Protein 1BG6 (pdb70)

Secondary structure (DSSP, 8-state):
--EEEEE--SHHHHHHHHHHHHTT-EEEEE-S-HHHHHHHHHHTSEEEESSS--EEE--SEEES-HHHHHTT-SEEEE-S-GGGHHHHHHHHGGG--TT-EEEESS--SSHHHHHHHHHHHTTPPP-EEEEESS-SEEEE-SSTTEEEEEEE-S-EEEEEESGGGHHHHHHHHTTT-TTEEE-S-HHHHHH--HHHHHTHHHHHTTHHHHHTT---BHHHHH--HHHHHHHHHHHHHHHHHHHTTT--PPPHHHH---SHHHHHHT-GGGTT-B--SSS--HHHHHHIIIIIHHHHHHHHHTT---HHHHHHHHHHHHHTT--HHHHS--TTTTT-TT--HHHHHHHH-

InterPro domains:
  IPR003421 Opine dehydrogenase [PF02317] (186-329)
  IPR008927 6-phosphogluconate dehydrogenase-like, C-terminal domain superfamily [SSF48179] (188-358)
  IPR013328 6-phosphogluconate dehydrogenase, domain 2 [G3DSA:1.10.1040.10] (196-348)
  IPR013332 Ketopantoate reductase, N-terminal domain [PF02558] (7-164)
  IPR036291 NAD(P)-binding domain superfamily [SSF51735] (5-151)
  IPR051729 Opine/Lysopine Dehydrogenase [PTHR38015] (60-341)

Solvent-accessible surface area: 14358 Å² total; per-residue (Å²): 129,78,29,1,0,0,0,4,0,35,62,14,0,0,0,0,0,0,13,0,18,64,91,54,21,32,1,20,0,22,15,138,59,41,128,66,4,118,88,3,114,118,168,41,10,0,72,3,81,31,127,20,20,75,23,79,1,117,24,94,66,23,13,45,73,23,2,84,0,0,110,93,5,68,2,0,0,0,14,20,45,2,74,81,0,34,68,11,0,49,90,0,6,99,91,12,51,146,56,8,2,0,0,0,2,34,0,17,0,1,0,0,4,11,0,41,51,31,4,122,115,80,67,14,51,100,18,9,2,0,1,1,27,7,63,1,11,84,24,140,11,128,135,30,1,20,0,53,0,74,47,51,81,70,63,2,44,0,0,0,3,55,20,98,81,13,51,69,0,32,138,38,0,26,107,9,1,90,24,10,76,48,24,109,8,0,2,18,1,2,0,3,14,7,66,1,0,2,19,0,4,0,0,28,80,12,21,80,86,0,118,79,29,70,115,10,57,0,16,39,80,2,1,64,83,90,22,0,46,51,1,53,119,3,6,55,16,0,47,22,0,0,135,45,6,138,22,129,4,37,25,0,23,127,99,76,77,89,51,1,74,96,9,0,72,56,48,93,73,26,194,57,56,63,8,19,122,60,18,123,16,156,43,0,69,26,12,0,13,5,0,2,1,0,1,2,36,4,0,161,39,19,130,24,107,9,84,59,0,31,46,12,0,69,108,0,19,83,70,29,134,24,64,2,69,153,111,2,6,23,21,115,67,4,38,2,76,87,66,97,37,65,18,0,106,69,26,0,99

CATH classification: 3.40.50.720 (+1 more: 1.10.1040.10)

Sequence (349 aa):
SKTYAVLGLGNGGHAFAAYLALKGQSVLAWDIDAQRIKEIQDRGAIIAEGPGLAGTAHPDLLTSDIGLAVKDADVILIVVPAIHHASIAANIASYISEGQLIILNPGATGGALEFRKILRENGAPEVTIGETSSMLFTCRSERPGQVTVNAIKGAMDFACLPAAKAGWALEQIGSVLPQYVAVENVLHTSLTNVNAVMHPLPTLLNAARCESGTPFQYYLEGITPSVGSLAEKVDAERIAIAKAFDLNVPSVCEWYPATIYEAVQGNPAYRGIAGPINLNTRYFFEDVSTGLVPLSELGRAVNVPTPLIDAVLDLISSLIDTDFRKEGRTLEKLGLSGLTAAGIRSAVE

Radius of gyration: 19.67 Å; Cα contacts (8 Å, |Δi|>4): 727; chains: 1; bounding box: 50×46×46 Å

Structure (mmCIF, N/CA/C/O backbone):
data_1BG6
#
_entry.id   1BG6
#
_cell.length_a   104.900
_cell.length_b   80.000
_cell.length_c   45.500
_cell.angle_alpha   90.00
_cell.angle_beta   90.00
_cell.angle_gamma   90.00
#
_symmetry.space_group_name_H-M   'P 21 21 2'
#
loop_
_entity.id
_entity.type
_entity.pdbx_description
1 polymer 'N-(1-D-CARBOXYLETHYL)-L-NORVALINE DEHYDROGENASE'
2 water water
#
loop_
_atom_site.group_PDB
_atom_site.id
_atom_site.type_symbol
_atom_site.label_atom_id
_atom_site.label_alt_id
_atom_site.label_comp_id
_atom_site.label_asym_id
_atom_site.label_entity_id
_atom_site.label_seq_id
_atom_site.pdbx_PDB_ins_code
_atom_site.Cartn_x
_atom_site.Cartn_y
_atom_site.Cartn_z
_atom_site.occupancy
_atom_site.B_iso_or_equiv
_atom_site.auth_seq_id
_atom_site.auth_comp_id
_atom_site.auth_asym_id
_atom_site.auth_atom_id
_atom_site.pdbx_PDB_model_num
ATOM 1 N N . SER A 1 4 ? 31.140 -1.426 40.348 1.00 45.80 4 SER A N 1
ATOM 2 C CA . SER A 1 4 ? 31.490 -0.113 41.004 1.00 39.92 4 SER A CA 1
ATOM 3 C C . SER A 1 4 ? 32.191 0.978 40.061 1.00 45.43 4 SER A C 1
ATOM 4 O O . SER A 1 4 ? 33.254 0.649 39.530 1.00 35.61 4 SER A O 1
ATOM 7 N N . LYS A 1 5 ? 31.697 2.144 39.891 1.00 29.91 5 LYS A N 1
ATOM 8 C CA . LYS A 1 5 ? 32.333 3.191 38.975 1.00 28.20 5 LYS A CA 1
ATOM 9 C C . LYS A 1 5 ? 32.692 4.503 39.554 1.00 23.95 5 LYS A C 1
ATOM 10 O O . LYS A 1 5 ? 32.516 4.782 40.741 1.00 31.07 5 LYS A O 1
ATOM 16 N N . THR A 1 6 ? 33.206 5.390 38.688 1.00 16.58 6 THR A N 1
ATOM 17 C CA . THR A 1 6 ? 33.576 6.718 39.058 1.00 16.76 6 THR A CA 1
ATOM 18 C C . THR A 1 6 ? 32.547 7.749 38.653 1.00 21.91 6 THR A C 1
ATOM 19 O O . THR A 1 6 ? 32.189 7.833 37.513 1.00 22.53 6 THR A O 1
ATOM 23 N N . TYR A 1 7 ? 32.063 8.501 39.639 1.00 25.32 7 TYR A N 1
ATOM 24 C CA . TYR A 1 7 ? 31.045 9.503 39.439 1.00 29.43 7 TYR A CA 1
ATOM 25 C C . TYR A 1 7 ? 31.592 10.836 39.789 1.00 28.68 7 TYR A C 1
ATOM 26 O O . TYR A 1 7 ? 32.225 11.012 40.818 1.00 20.72 7 TYR A O 1
ATOM 35 N N . ALA A 1 8 ? 31.334 11.811 38.941 1.00 17.64 8 ALA A N 1
ATOM 36 C CA . ALA A 1 8 ? 31.698 13.166 39.215 1.00 14.94 8 ALA A CA 1
ATOM 37 C C . ALA A 1 8 ? 30.366 13.851 39.604 1.00 24.95 8 ALA A C 1
ATOM 38 O O . ALA A 1 8 ? 29.365 13.767 38.872 1.00 22.54 8 ALA A O 1
ATOM 40 N N . VAL A 1 9 ? 30.363 14.488 40.753 1.00 22.51 9 VAL A N 1
ATOM 41 C CA . VAL A 1 9 ? 29.200 15.210 41.221 1.00 16.84 9 VAL A CA 1
ATOM 42 C C . VAL A 1 9 ? 29.512 16.665 41.159 1.00 13.76 9 VAL A C 1
ATOM 43 O O . VAL A 1 9 ? 30.403 17.169 41.910 1.00 18.64 9 VAL A O 1
ATOM 47 N N . LEU A 1 10 ? 28.835 17.389 40.207 1.00 14.86 10 LEU A N 1
ATOM 48 C CA . LEU A 1 10 ? 29.084 18.800 40.038 1.00 15.24 10 LEU A CA 1
ATOM 49 C C . LEU A 1 10 ? 28.039 19.682 40.705 1.00 17.83 10 LEU A C 1
ATOM 50 O O . LEU A 1 10 ? 26.897 19.683 40.309 1.00 18.07 10 LEU A O 1
ATOM 55 N N . GLY A 1 11 ? 28.463 20.421 41.707 1.00 14.78 11 GLY A N 1
ATOM 56 C CA . GLY A 1 11 ? 27.575 21.296 42.458 1.00 13.57 11 GLY A CA 1
ATOM 57 C C . GLY A 1 11 ? 27.420 20.644 43.823 1.00 20.64 11 GLY A C 1
ATOM 58 O O . GLY A 1 11 ? 26.975 19.501 43.947 1.00 23.72 11 GLY A O 1
ATOM 59 N N . LEU A 1 12 ? 27.803 21.377 44.870 1.00 19.78 12 LEU A N 1
ATOM 60 C CA . LEU A 1 12 ? 27.714 20.813 46.202 1.00 22.85 12 LEU A CA 1
ATOM 61 C C . LEU A 1 12 ? 26.758 21.619 47.072 1.00 25.01 12 LEU A C 1
ATOM 62 O O . LEU A 1 12 ? 27.091 22.068 48.200 1.00 24.16 12 LEU A O 1
ATOM 67 N N . GLY A 1 13 ? 25.583 21.862 46.509 1.00 19.64 13 GLY A N 1
ATOM 68 C CA . GLY A 1 13 ? 24.523 22.559 47.195 1.00 20.72 13 GLY A CA 1
ATOM 69 C C . GLY A 1 13 ? 23.750 21.467 48.017 1.00 30.52 13 GLY A C 1
ATOM 70 O O . GLY A 1 13 ? 24.319 20.446 48.399 1.00 24.46 13 GLY A O 1
ATOM 71 N N . ASN A 1 14 ? 22.448 21.682 48.256 1.00 26.14 14 ASN A N 1
ATOM 72 C CA . ASN A 1 14 ? 21.695 20.695 48.988 1.00 16.76 14 ASN A CA 1
ATOM 73 C C . ASN A 1 14 ? 21.746 19.356 48.276 1.00 18.72 14 ASN A C 1
ATOM 74 O O . ASN A 1 14 ? 22.177 18.319 48.872 1.00 24.09 14 ASN A O 1
ATOM 79 N N . GLY A 1 15 ? 21.277 19.360 46.983 1.00 20.63 15 GLY A N 1
ATOM 80 C CA . GLY A 1 15 ? 21.195 18.121 46.142 1.00 13.67 15 GLY A CA 1
ATOM 81 C C . GLY A 1 15 ? 22.557 17.432 45.930 1.00 8.90 15 GLY A C 1
ATOM 82 O O . GLY A 1 15 ? 22.672 16.183 46.021 1.00 19.18 15 GLY A O 1
ATOM 83 N N . GLY A 1 16 ? 23.548 18.264 45.700 1.00 13.97 16 GLY A N 1
ATOM 84 C CA . GLY A 1 16 ? 24.909 17.844 45.467 1.00 20.52 16 GLY A CA 1
ATOM 85 C C . GLY A 1 16 ? 25.393 17.084 46.640 1.00 21.46 16 GLY A C 1
ATOM 86 O O . GLY A 1 16 ? 26.018 16.065 46.497 1.00 18.92 16 GLY A O 1
ATOM 87 N N . HIS A 1 17 ? 25.057 17.564 47.816 1.00 19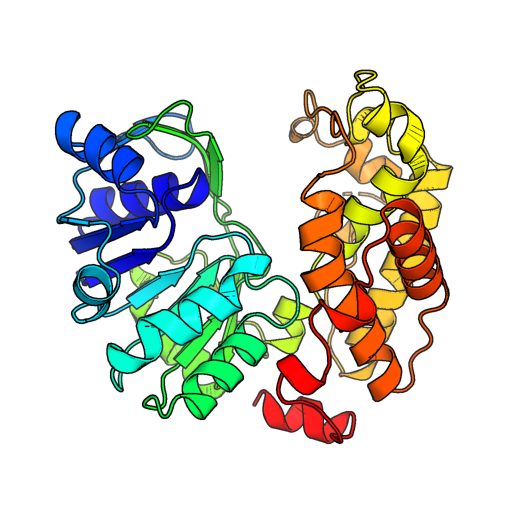.94 17 HIS A N 1
ATOM 88 C CA . HIS A 1 17 ? 25.444 16.910 49.057 1.00 13.22 17 HIS A CA 1
ATOM 89 C C . HIS A 1 17 ? 24.811 15.575 49.164 1.00 12.31 17 HIS A C 1
ATOM 90 O O . HIS A 1 17 ? 25.468 14.545 49.532 1.00 15.35 17 HIS A O 1
ATOM 97 N N . ALA A 1 18 ? 23.522 15.516 48.866 1.00 15.60 18 ALA A N 1
ATOM 98 C CA . ALA A 1 18 ? 22.845 14.281 48.932 1.00 17.20 18 ALA A CA 1
ATOM 99 C C . ALA A 1 18 ? 23.379 13.231 47.914 1.00 17.72 18 ALA A C 1
ATOM 100 O O . ALA A 1 18 ? 23.583 12.078 48.228 1.00 17.08 18 ALA A O 1
ATOM 102 N N . PHE A 1 19 ? 23.573 13.627 46.675 1.00 20.80 19 PHE A N 1
ATOM 103 C CA . PHE A 1 19 ? 24.061 12.638 45.688 1.00 18.16 19 PHE A CA 1
ATOM 104 C C . PHE A 1 19 ? 25.459 12.087 46.046 1.00 12.61 19 PHE A C 1
ATOM 105 O O . PHE A 1 19 ? 25.737 10.913 45.906 1.00 17.92 19 PHE A O 1
ATOM 113 N N . ALA A 1 20 ? 26.330 13.001 46.405 1.00 16.24 20 ALA A N 1
ATOM 114 C CA . ALA A 1 20 ? 27.662 12.667 46.796 1.00 16.00 20 ALA A CA 1
ATOM 115 C C . ALA A 1 20 ? 27.608 11.670 48.034 1.00 21.32 20 ALA A C 1
ATOM 116 O O . ALA A 1 20 ? 28.292 10.656 48.042 1.00 23.87 20 ALA A O 1
ATOM 118 N N . ALA A 1 21 ? 26.766 11.931 49.040 1.00 15.72 21 ALA A N 1
ATOM 119 C CA . ALA A 1 21 ? 26.704 10.979 50.124 1.00 17.86 21 ALA A CA 1
ATOM 120 C C . ALA A 1 21 ? 26.137 9.672 49.685 1.00 17.08 21 ALA A C 1
ATOM 121 O O . ALA A 1 21 ? 26.713 8.591 49.933 1.00 20.81 21 ALA A O 1
ATOM 123 N N . TYR A 1 22 ? 25.016 9.752 48.970 1.00 16.08 22 TYR A N 1
ATOM 124 C CA . TYR A 1 22 ? 24.322 8.543 48.499 1.00 13.26 22 TYR A CA 1
ATOM 125 C C . TYR A 1 22 ? 25.254 7.631 47.733 1.00 19.97 22 TYR A C 1
ATOM 126 O O . TYR A 1 22 ? 25.353 6.421 47.980 1.00 18.85 22 TYR A O 1
ATOM 135 N N . LEU A 1 23 ? 25.950 8.217 46.785 1.00 19.53 23 LEU A N 1
ATOM 136 C CA . LEU A 1 23 ? 26.846 7.438 45.954 1.00 15.53 23 LEU A CA 1
ATOM 137 C C . LEU A 1 23 ? 27.978 6.818 46.712 1.00 21.08 23 LEU A C 1
ATOM 138 O O . LEU A 1 23 ? 28.292 5.645 46.489 1.00 21.32 23 LEU A O 1
ATOM 143 N N . ALA A 1 24 ? 28.617 7.629 47.585 1.00 24.55 24 ALA A N 1
ATOM 144 C CA . ALA A 1 24 ? 29.764 7.183 48.402 1.00 15.62 24 ALA A CA 1
ATOM 145 C C . ALA A 1 24 ? 29.269 6.081 49.330 1.00 27.58 24 ALA A C 1
ATOM 146 O O . ALA A 1 24 ? 29.883 5.047 49.415 1.00 28.79 24 ALA A O 1
ATOM 148 N N . LEU A 1 25 ? 28.111 6.257 49.965 1.00 20.05 25 LEU A N 1
ATOM 149 C CA . LEU A 1 25 ? 27.602 5.151 50.844 1.00 20.71 25 LEU A CA 1
ATOM 150 C C . LEU A 1 25 ? 27.239 3.878 50.055 1.00 26.55 25 LEU A C 1
ATOM 151 O O . LEU A 1 25 ? 27.126 2.805 50.585 1.00 29.44 25 LEU A O 1
ATOM 156 N N . LYS A 1 26 ? 27.150 3.995 48.774 1.00 28.87 26 LYS A N 1
ATOM 157 C CA . LYS A 1 26 ? 26.812 2.866 47.974 1.00 21.60 26 LYS A CA 1
ATOM 158 C C . LYS A 1 26 ? 28.066 2.268 47.319 1.00 28.75 26 LYS A C 1
ATOM 159 O O . LYS A 1 26 ? 27.989 1.533 46.350 1.00 29.12 26 LYS A O 1
ATOM 165 N N . GLY A 1 27 ? 29.213 2.584 47.844 1.00 27.00 27 GLY A N 1
ATOM 166 C CA . GLY A 1 27 ? 30.463 2.004 47.308 1.00 25.79 27 GLY A CA 1
ATOM 167 C C . GLY A 1 27 ? 31.038 2.456 45.956 1.00 26.31 27 GLY A C 1
ATOM 168 O O . GLY A 1 27 ? 31.851 1.753 45.389 1.00 30.30 27 GLY A O 1
ATOM 169 N N . GLN A 1 28 ? 30.623 3.612 45.433 1.00 26.08 28 GLN A N 1
ATOM 170 C CA . GLN A 1 28 ? 31.173 4.098 44.146 1.00 23.82 28 GLN A CA 1
ATOM 171 C C . GLN A 1 28 ? 32.226 5.044 44.483 1.00 33.94 28 GLN A C 1
ATOM 172 O O . GLN A 1 28 ? 32.196 5.601 45.570 1.00 21.68 28 GLN A O 1
ATOM 178 N N . SER A 1 29 ? 33.121 5.341 43.521 1.00 22.02 29 SER A N 1
ATOM 179 C CA . SER A 1 29 ? 34.129 6.363 43.727 1.00 15.61 29 SER A CA 1
ATOM 180 C C . SER A 1 29 ? 33.533 7.702 43.380 1.00 22.28 29 SER A C 1
ATOM 181 O O . SER A 1 29 ? 33.027 7.865 42.320 1.00 28.49 29 SER A O 1
ATOM 184 N N . VAL A 1 30 ? 33.588 8.665 44.300 1.00 19.24 30 VAL A N 1
ATOM 185 C CA . VAL A 1 30 ? 32.991 9.950 44.063 1.00 17.59 30 VAL A CA 1
ATOM 186 C C . VAL A 1 30 ? 33.976 11.077 44.048 1.00 22.73 30 VAL A C 1
ATOM 187 O O . VAL A 1 30 ? 34.702 11.298 44.990 1.00 18.96 30 VAL A O 1
ATOM 191 N N . LEU A 1 31 ? 33.956 11.834 42.970 1.00 14.29 31 LEU A N 1
ATOM 192 C CA . LEU A 1 31 ? 34.782 12.986 42.861 1.00 10.71 31 LEU A CA 1
ATOM 193 C C . LEU A 1 31 ? 33.805 14.148 42.823 1.00 27.36 31 LEU A C 1
ATOM 194 O O . LEU A 1 31 ? 32.925 14.201 41.938 1.00 25.62 31 LEU A O 1
ATOM 199 N N . ALA A 1 32 ? 33.915 15.076 43.773 1.00 15.50 32 ALA A N 1
ATOM 200 C CA . ALA A 1 32 ? 32.951 16.195 43.836 1.00 18.23 32 ALA A CA 1
ATOM 201 C C . ALA A 1 32 ? 33.568 17.501 43.704 1.00 23.83 32 ALA A C 1
ATOM 202 O O . ALA A 1 32 ? 34.709 17.763 44.177 1.00 22.01 32 ALA A O 1
ATOM 204 N N . TRP A 1 33 ? 32.822 18.375 43.042 1.00 18.33 33 TRP A N 1
ATOM 205 C CA . TRP A 1 33 ? 33.261 19.708 42.755 1.00 14.41 33 TRP A CA 1
ATOM 206 C C . TRP A 1 33 ? 32.241 20.764 43.126 1.00 15.97 33 TRP A C 1
ATOM 207 O O . TRP A 1 33 ? 31.064 20.548 43.084 1.00 21.38 33 TRP A O 1
ATOM 218 N N . ASP A 1 34 ? 32.719 21.942 43.368 1.00 15.08 34 ASP A N 1
ATOM 219 C CA . ASP A 1 34 ? 31.898 23.023 43.565 1.00 17.44 34 ASP A CA 1
ATOM 220 C C . ASP A 1 34 ? 32.724 24.221 43.194 1.00 18.02 34 ASP A C 1
ATOM 221 O O . ASP A 1 34 ? 33.945 24.287 43.419 1.00 21.84 34 ASP A O 1
ATOM 226 N N . ILE A 1 35 ? 32.095 25.200 42.670 1.00 23.49 35 ILE A N 1
ATOM 227 C CA . ILE A 1 35 ? 32.812 26.378 42.253 1.00 29.82 35 ILE A CA 1
ATOM 228 C C . ILE A 1 35 ? 33.384 27.124 43.427 1.00 38.05 35 ILE A C 1
ATOM 229 O O . ILE A 1 35 ? 34.396 27.856 43.290 1.00 39.39 35 ILE A O 1
ATOM 234 N N . ASP A 1 36 ? 32.749 26.966 44.596 1.00 35.24 36 ASP A N 1
ATOM 235 C CA . ASP A 1 36 ? 33.230 27.649 45.751 1.00 25.96 36 ASP A CA 1
ATOM 236 C C . ASP A 1 36 ? 34.333 26.944 46.553 1.00 30.14 36 ASP A C 1
ATOM 237 O O . ASP A 1 36 ? 34.072 25.968 47.278 1.00 36.68 36 AS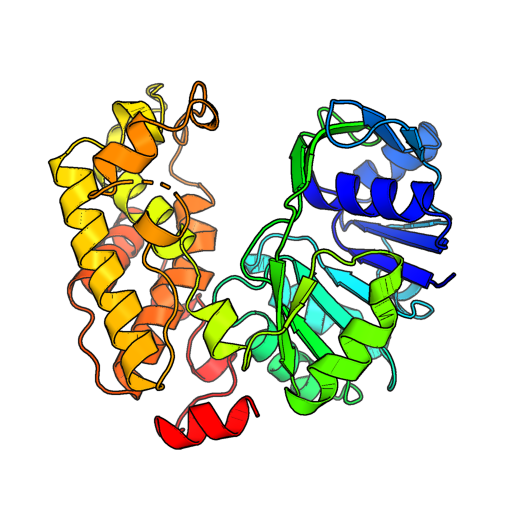P A O 1
ATOM 242 N N . ALA A 1 37 ? 35.552 27.484 46.416 1.00 22.25 37 ALA A N 1
ATOM 243 C CA . ALA A 1 37 ? 36.785 26.970 47.055 1.00 25.61 37 ALA A CA 1
ATOM 244 C C . ALA A 1 37 ? 36.657 26.909 48.545 1.00 33.40 37 ALA A C 1
ATOM 245 O O . ALA A 1 37 ? 37.167 25.969 49.250 1.00 30.30 37 ALA A O 1
ATOM 247 N N . GLN A 1 38 ? 36.032 27.919 49.062 1.00 29.23 38 GLN A N 1
ATOM 248 C CA . GLN A 1 38 ? 35.839 28.008 50.457 1.00 34.95 38 GLN A CA 1
ATOM 249 C C . GLN A 1 38 ? 35.045 26.840 50.941 1.00 31.81 38 GLN A C 1
ATOM 250 O O . GLN A 1 38 ? 35.378 26.203 51.972 1.00 35.41 38 GLN A O 1
ATOM 256 N N . ARG A 1 39 ? 33.942 26.578 50.235 1.00 33.16 39 ARG A N 1
ATOM 257 C CA . ARG A 1 39 ? 33.052 25.495 50.606 1.00 29.84 39 ARG A CA 1
ATOM 258 C C . ARG A 1 39 ? 33.758 24.167 50.459 1.00 26.31 39 ARG A C 1
ATOM 259 O O . ARG A 1 39 ? 33.637 23.264 51.283 1.00 25.10 39 ARG A O 1
ATOM 267 N N . ILE A 1 40 ? 34.543 24.043 49.425 1.00 22.25 40 ILE A N 1
ATOM 268 C CA . ILE A 1 40 ? 35.215 22.808 49.265 1.00 21.03 40 ILE A CA 1
ATOM 269 C C . ILE A 1 40 ? 36.173 22.662 50.418 1.00 34.99 40 ILE A C 1
ATOM 270 O O . ILE A 1 40 ? 36.383 21.550 50.936 1.00 27.10 40 ILE A O 1
ATOM 275 N N . LYS A 1 41 ? 36.787 23.797 50.809 1.00 29.67 41 LYS A N 1
ATOM 276 C CA . LYS A 1 41 ? 37.763 23.804 51.921 1.00 46.29 41 LYS A CA 1
ATOM 277 C C . LYS A 1 41 ? 37.165 23.391 53.304 1.00 37.54 41 LYS A C 1
ATOM 278 O O . LYS A 1 41 ? 37.730 22.544 54.004 1.00 35.76 41 LYS A O 1
ATOM 284 N N . GLU A 1 42 ? 35.975 23.877 53.609 1.00 31.71 42 GLU A N 1
ATOM 285 C CA . GLU A 1 42 ? 35.253 23.465 54.829 1.00 30.51 42 GLU A CA 1
ATOM 286 C C . GLU A 1 42 ? 34.874 21.977 54.787 1.00 31.79 42 GLU A C 1
ATOM 287 O O . GLU A 1 42 ? 34.933 21.277 55.793 1.00 34.64 42 GLU A O 1
ATOM 293 N N . ILE A 1 43 ? 34.423 21.474 53.652 1.00 25.35 43 ILE A N 1
ATOM 294 C CA . ILE A 1 43 ? 34.090 20.102 53.679 1.00 29.45 43 ILE A CA 1
ATOM 295 C C . ILE A 1 43 ? 35.371 19.230 53.869 1.00 29.92 43 ILE A C 1
ATOM 296 O O . ILE A 1 43 ? 35.346 18.170 54.573 1.00 30.14 43 ILE A O 1
ATOM 301 N N . GLN A 1 44 ? 36.470 19.670 53.253 1.00 26.67 44 GLN A N 1
ATOM 302 C CA . GLN A 1 44 ? 37.776 18.940 53.343 1.00 32.03 44 GLN A CA 1
ATOM 303 C C . GLN A 1 44 ? 38.225 18.798 54.800 1.00 24.42 44 GLN A C 1
ATOM 304 O O . GLN A 1 44 ? 38.642 17.716 55.234 1.00 33.99 44 GLN A O 1
ATOM 310 N N . ASP A 1 45 ? 38.099 19.902 55.552 1.00 37.44 45 ASP A N 1
ATOM 311 C CA . ASP A 1 45 ? 38.474 19.962 56.958 1.00 33.77 45 ASP A CA 1
ATOM 312 C C . ASP A 1 45 ? 37.703 18.949 57.772 1.00 44.68 45 ASP A C 1
ATOM 313 O O . ASP A 1 45 ? 38.262 18.251 58.618 1.00 73.54 45 ASP A O 1
ATOM 318 N N . ARG A 1 46 ? 36.406 18.887 57.512 1.00 29.09 46 ARG A N 1
ATOM 319 C CA . ARG A 1 46 ? 35.485 17.986 58.206 1.00 35.93 46 ARG A CA 1
ATOM 320 C C . ARG A 1 46 ? 35.779 16.561 57.875 1.00 39.45 46 ARG A C 1
ATOM 321 O O . ARG A 1 46 ? 35.491 15.640 58.662 1.00 36.54 46 ARG A O 1
ATOM 329 N N . GLY A 1 47 ? 36.357 16.359 56.711 1.00 26.39 47 GLY A N 1
ATOM 330 C CA . GLY A 1 47 ? 36.716 15.023 56.263 1.00 37.63 47 GLY A CA 1
ATOM 331 C C . GLY A 1 47 ? 35.591 14.061 55.832 1.00 64.25 47 GLY A C 1
ATOM 332 O O . GLY A 1 47 ? 35.862 12.915 55.556 1.00 34.69 47 GLY A O 1
ATOM 333 N N . ALA A 1 48 ? 34.344 14.504 55.808 1.00 25.89 48 ALA A N 1
ATOM 334 C CA . ALA A 1 48 ? 33.279 13.609 55.405 1.00 22.36 48 ALA A CA 1
ATOM 335 C C . ALA A 1 48 ? 32.107 14.385 55.133 1.00 30.38 48 ALA A C 1
ATOM 336 O O . ALA A 1 48 ? 32.084 15.618 55.370 1.00 24.00 48 ALA A O 1
ATOM 338 N N . ILE A 1 49 ? 31.088 13.698 54.644 1.00 20.00 49 ILE A N 1
ATOM 339 C CA . ILE A 1 49 ? 29.808 14.345 54.471 1.00 21.20 49 ILE A CA 1
ATOM 340 C C . ILE A 1 49 ? 28.892 13.499 55.374 1.00 53.45 49 ILE A C 1
ATOM 341 O O . ILE A 1 49 ? 28.861 12.290 55.257 1.00 25.82 49 ILE A O 1
ATOM 346 N N . ILE A 1 50 ? 28.173 14.148 56.287 1.00 27.28 50 ILE A N 1
ATOM 347 C CA . ILE A 1 50 ? 27.280 13.437 57.189 1.00 35.31 50 ILE A CA 1
ATOM 348 C C . ILE A 1 50 ? 25.901 13.538 56.646 1.00 23.85 50 ILE A C 1
ATOM 349 O O . ILE A 1 50 ? 25.399 14.649 56.466 1.00 22.67 50 ILE A O 1
ATOM 354 N N . ALA A 1 51 ? 25.271 12.376 56.409 1.00 20.97 51 ALA A N 1
ATOM 355 C CA . ALA A 1 51 ? 23.904 12.364 55.932 1.00 26.54 51 ALA A CA 1
ATOM 356 C C . ALA A 1 51 ? 23.083 11.848 57.095 1.00 26.41 51 ALA A C 1
ATOM 357 O O . ALA A 1 51 ? 23.507 10.909 57.803 1.00 26.18 51 ALA A O 1
ATOM 359 N N . GLU A 1 52 ? 21.924 12.437 57.294 1.00 24.20 52 GLU A N 1
ATOM 360 C CA . GLU A 1 52 ? 21.051 11.996 58.352 1.00 24.60 52 GLU A CA 1
ATOM 361 C C . GLU A 1 52 ? 19.648 12.190 57.956 1.00 21.44 52 GLU A C 1
ATOM 362 O O . GLU A 1 52 ? 19.333 13.018 57.064 1.00 29.06 52 GLU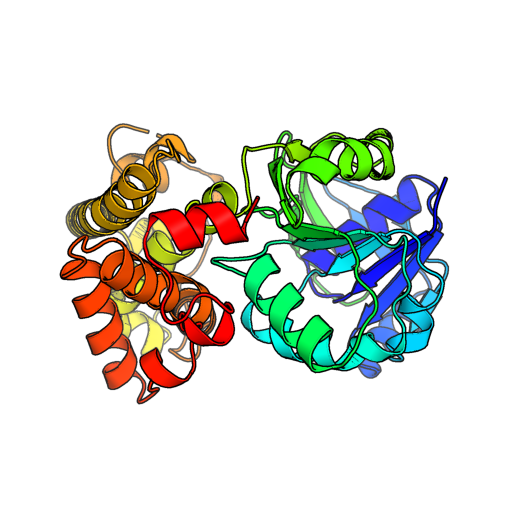 A O 1
ATOM 368 N N . GLY A 1 53 ? 18.751 11.487 58.610 1.00 23.12 53 GLY A N 1
ATOM 369 C CA . GLY A 1 53 ? 17.338 11.672 58.267 1.00 21.47 53 GLY A CA 1
ATOM 370 C C . GLY A 1 53 ? 16.740 10.346 57.810 1.00 21.71 53 GLY A C 1
ATOM 371 O O . GLY A 1 53 ? 17.466 9.321 57.688 1.00 37.66 53 GLY A O 1
ATOM 372 N N . PRO A 1 54 ? 15.420 10.330 57.592 1.00 32.04 54 PRO A N 1
ATOM 373 C CA . PRO A 1 54 ? 14.737 9.084 57.219 1.00 29.83 54 PRO A CA 1
ATOM 374 C C . PRO A 1 54 ? 15.174 8.528 55.860 1.00 24.06 54 PRO A C 1
ATOM 375 O O . PRO A 1 54 ? 15.351 7.327 55.700 1.00 33.14 54 PRO A O 1
ATOM 379 N N . GLY A 1 55 ? 15.388 9.429 54.917 1.00 25.40 55 GLY A N 1
ATOM 380 C CA . GLY A 1 55 ? 15.771 9.056 53.565 1.00 53.69 55 GLY A CA 1
ATOM 381 C C . GLY A 1 55 ? 17.233 8.580 53.348 1.00 49.87 55 GLY A C 1
ATOM 382 O O . GLY A 1 55 ? 17.511 7.935 52.412 1.00 45.85 55 GLY A O 1
ATOM 383 N N . LEU A 1 56 ? 18.149 8.933 54.203 1.00 21.97 56 LEU A N 1
ATOM 384 C CA . LEU A 1 56 ? 19.508 8.528 54.004 1.00 35.15 56 LEU A CA 1
ATOM 385 C C . LEU A 1 56 ? 20.322 8.981 55.188 1.00 16.78 56 LEU A C 1
ATOM 386 O O . LEU A 1 56 ? 20.307 10.175 55.561 1.00 27.70 56 LEU A O 1
ATOM 391 N N . ALA A 1 57 ? 21.023 8.034 55.799 1.00 27.19 57 ALA A N 1
ATOM 392 C CA . ALA A 1 57 ? 21.861 8.336 56.969 1.00 41.99 57 ALA A CA 1
ATOM 393 C C . ALA A 1 57 ? 23.187 7.626 56.843 1.00 34.98 57 ALA A C 1
ATOM 394 O O . ALA A 1 57 ? 23.235 6.431 56.563 1.00 40.11 57 ALA A O 1
ATOM 396 N N . GLY A 1 58 ? 24.277 8.355 57.048 1.00 28.12 58 GLY A N 1
ATOM 397 C CA . GLY A 1 58 ? 25.577 7.728 56.986 1.00 25.49 58 GLY A CA 1
ATOM 398 C C . GLY A 1 58 ? 26.657 8.770 56.924 1.00 23.60 58 GLY A C 1
ATOM 399 O O . GLY A 1 58 ? 26.384 9.963 56.708 1.00 27.90 58 GLY A O 1
ATOM 400 N N . THR A 1 59 ? 27.899 8.312 57.140 1.00 25.18 59 THR A N 1
ATOM 401 C CA . THR A 1 59 ? 29.069 9.172 57.085 1.00 41.53 59 THR A CA 1
ATOM 402 C C . THR A 1 59 ? 29.826 8.864 55.782 1.00 28.74 59 THR A C 1
ATOM 403 O O . THR A 1 59 ? 30.451 7.822 55.622 1.00 32.33 59 THR A O 1
ATOM 407 N N . ALA A 1 60 ? 29.736 9.758 54.854 1.00 24.48 60 ALA A N 1
ATOM 408 C CA . ALA A 1 60 ? 30.299 9.509 53.612 1.00 24.78 60 ALA A CA 1
ATOM 409 C C . ALA A 1 60 ? 31.615 10.112 53.416 1.00 14.78 60 ALA A C 1
ATOM 410 O O . ALA A 1 60 ? 31.900 11.266 53.937 1.00 21.56 60 ALA A O 1
ATOM 412 N N . HIS A 1 61 ? 32.400 9.411 52.578 1.00 17.56 61 HIS A N 1
ATOM 413 C CA . HIS A 1 61 ? 33.705 9.766 52.190 1.00 29.78 61 HIS A CA 1
ATOM 414 C C . HIS A 1 61 ? 33.950 9.809 50.687 1.00 18.47 61 HIS A C 1
ATOM 415 O O . HIS A 1 61 ? 34.316 8.822 50.071 1.00 28.37 61 HIS A O 1
ATOM 422 N N . PRO A 1 62 ? 33.766 10.966 50.111 1.00 20.76 62 PRO A N 1
ATOM 423 C CA . PRO A 1 62 ? 34.044 11.095 48.688 1.00 21.99 62 PRO A CA 1
ATOM 424 C C . PRO A 1 62 ? 35.574 10.831 48.504 1.00 32.19 62 PRO A C 1
ATOM 425 O O . PRO A 1 62 ? 36.378 11.025 49.419 1.00 22.89 62 PRO A O 1
ATOM 429 N N . ASP A 1 63 ? 35.966 10.436 47.338 1.00 23.48 63 ASP A N 1
ATOM 430 C CA . ASP A 1 63 ? 37.373 10.180 47.094 1.00 17.51 63 ASP A CA 1
ATOM 431 C C . ASP A 1 63 ? 38.050 11.451 46.833 1.00 25.21 63 ASP A C 1
ATOM 432 O O . ASP A 1 63 ? 39.234 11.580 47.068 1.00 27.86 63 ASP A O 1
ATOM 437 N N . LEU A 1 64 ? 37.315 12.436 46.359 1.00 17.88 64 LEU A N 1
ATOM 438 C CA . LEU A 1 64 ? 37.906 13.702 46.070 1.00 15.75 64 LEU A CA 1
ATOM 439 C C . LEU A 1 64 ? 36.943 14.901 46.115 1.00 17.97 64 LEU A C 1
ATOM 440 O O . LEU A 1 64 ? 35.867 14.797 45.727 1.00 24.26 64 LEU A O 1
ATOM 445 N N . LEU A 1 65 ? 37.431 16.033 46.631 1.00 19.94 65 LEU A N 1
ATOM 446 C CA . LEU A 1 65 ? 36.722 17.261 46.725 1.00 17.18 6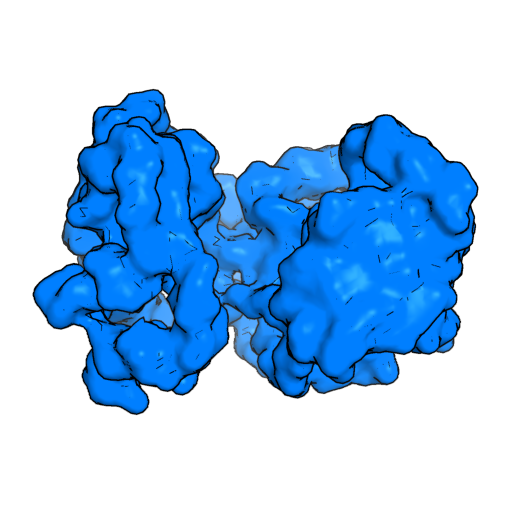5 LEU A CA 1
ATOM 447 C C . LEU A 1 65 ? 37.606 18.309 46.044 1.00 24.32 65 LEU A C 1
ATOM 448 O O . LEU A 1 65 ? 38.734 18.559 46.468 1.00 24.84 65 LEU A O 1
ATOM 453 N N . THR A 1 66 ? 37.130 18.974 45.035 1.00 23.22 66 THR A N 1
ATOM 454 C CA . THR A 1 66 ? 38.007 19.921 44.425 1.00 18.37 66 THR A CA 1
ATOM 455 C C . THR A 1 66 ? 37.225 21.027 43.852 1.00 26.29 66 THR A C 1
ATOM 456 O O . THR A 1 66 ? 36.025 20.871 43.610 1.00 22.74 66 THR A O 1
ATOM 460 N N . SER A 1 67 ? 37.892 22.160 43.580 1.00 21.82 67 SER A N 1
ATOM 461 C CA . SER A 1 67 ? 37.238 23.267 42.938 1.00 24.32 67 SER A CA 1
ATOM 462 C C . SER A 1 67 ? 37.771 23.353 41.533 1.00 14.50 67 SER A C 1
ATOM 463 O O . SER A 1 67 ? 37.579 24.347 40.870 1.00 24.04 67 SER A O 1
ATOM 466 N N . ASP A 1 68 ? 38.478 22.305 41.104 1.00 19.75 68 ASP A N 1
ATOM 467 C CA . ASP A 1 68 ? 39.028 22.271 39.739 1.00 20.12 68 ASP A CA 1
ATOM 468 C C . ASP A 1 68 ? 38.113 21.399 38.900 1.00 25.37 68 ASP A C 1
ATOM 469 O O . ASP A 1 68 ? 38.115 20.197 39.037 1.00 23.59 68 ASP A O 1
ATOM 474 N N . ILE A 1 69 ? 37.337 21.981 38.023 1.00 20.11 69 ILE A N 1
ATOM 475 C CA . ILE A 1 69 ? 36.430 21.122 37.269 1.00 20.76 69 ILE A CA 1
ATOM 476 C C . ILE A 1 69 ? 37.013 19.977 36.444 1.00 29.39 69 ILE A C 1
ATOM 477 O O . ILE A 1 69 ? 36.477 18.844 36.434 1.00 27.75 69 ILE A O 1
ATOM 482 N N . GLY A 1 70 ? 38.101 20.239 35.744 1.00 23.49 70 GLY A N 1
ATOM 483 C CA . GLY A 1 70 ? 38.689 19.194 34.934 1.00 21.32 70 GLY A CA 1
ATOM 484 C C . GLY A 1 70 ? 39.138 18.008 35.725 1.00 18.77 70 GLY A C 1
ATOM 485 O O . GLY A 1 70 ? 39.021 16.845 35.284 1.00 27.20 70 GLY A O 1
ATOM 486 N N . LEU A 1 71 ? 39.675 18.260 36.920 1.00 31.66 71 LEU A N 1
ATOM 487 C CA . LEU A 1 71 ? 40.140 17.150 37.791 1.00 27.00 71 LEU A CA 1
ATOM 488 C C . LEU A 1 71 ? 38.998 16.253 38.186 1.00 23.73 71 LEU A C 1
ATOM 489 O O . LEU A 1 71 ? 39.148 15.039 38.285 1.00 25.88 71 LEU A O 1
ATOM 494 N N . ALA A 1 72 ? 37.826 16.854 38.422 1.00 20.99 72 ALA A N 1
ATOM 495 C CA . ALA A 1 72 ? 36.661 16.067 38.823 1.00 24.63 72 ALA A CA 1
ATOM 496 C C . ALA A 1 72 ? 36.050 15.303 37.617 1.00 21.70 72 ALA A C 1
ATOM 497 O O . ALA A 1 72 ? 35.577 14.192 37.715 1.00 20.47 72 ALA A O 1
ATOM 499 N N . VAL A 1 73 ? 36.129 15.912 36.460 1.00 20.60 73 VAL A N 1
ATOM 500 C CA . VAL A 1 73 ? 35.526 15.326 35.307 1.00 21.53 73 VAL A CA 1
ATOM 501 C C . VAL A 1 73 ? 36.367 14.385 34.440 1.00 28.26 73 VAL A C 1
ATOM 502 O O . VAL A 1 73 ? 35.862 13.434 33.872 1.00 20.63 73 VAL A O 1
ATOM 506 N N . LYS A 1 74 ? 37.617 14.738 34.247 1.00 22.19 74 LYS A N 1
ATOM 507 C CA . LYS A 1 74 ? 38.420 14.013 33.345 1.00 20.11 74 LYS A CA 1
ATOM 508 C C . LYS A 1 74 ? 38.391 12.548 33.474 1.00 20.49 74 LYS A C 1
ATOM 509 O O . LYS A 1 74 ? 38.404 11.837 32.470 1.00 36.03 74 LYS A O 1
ATOM 515 N N . ASP A 1 75 ? 38.352 12.046 34.699 1.00 23.49 75 ASP A N 1
ATOM 516 C CA . ASP A 1 75 ? 38.381 10.586 34.890 1.00 21.05 75 ASP A CA 1
ATOM 517 C C . ASP A 1 75 ? 37.134 9.906 35.277 1.00 95.95 75 ASP A C 1
ATOM 518 O O . ASP A 1 75 ? 37.153 8.698 35.535 1.00 26.97 75 ASP A O 1
ATOM 523 N N . ALA A 1 76 ? 36.040 10.664 35.298 1.00 29.79 76 ALA A N 1
ATOM 524 C CA . ALA A 1 76 ? 34.720 10.128 35.663 1.00 24.01 76 ALA A CA 1
ATOM 525 C C . ALA A 1 76 ? 34.101 9.229 34.564 1.00 19.35 76 ALA A C 1
ATOM 526 O O . ALA A 1 76 ? 34.322 9.430 33.348 1.00 27.03 76 ALA A O 1
ATOM 528 N N . ASP A 1 77 ? 33.300 8.274 34.982 1.00 19.89 77 ASP A N 1
ATOM 529 C CA . ASP A 1 77 ? 32.552 7.462 34.050 1.00 14.70 77 ASP A CA 1
ATOM 530 C C . ASP A 1 77 ? 31.172 8.180 33.838 1.00 23.94 77 ASP A C 1
ATOM 531 O O . ASP A 1 77 ? 30.697 8.319 32.731 1.00 22.37 77 ASP A O 1
ATOM 536 N N . VAL A 1 78 ? 30.591 8.639 34.913 1.00 20.37 78 VAL A N 1
ATOM 537 C CA . VAL A 1 78 ? 29.307 9.310 34.884 1.00 18.54 78 VAL A CA 1
ATOM 538 C C . VAL A 1 78 ? 29.468 10.622 35.540 1.00 24.84 78 VAL A C 1
ATOM 539 O O . VAL A 1 78 ? 30.097 10.710 36.611 1.00 22.03 78 VAL A O 1
ATOM 543 N N . ILE A 1 79 ? 28.869 11.660 34.954 1.00 14.54 79 ILE A N 1
ATOM 544 C CA . ILE A 1 79 ? 28.981 12.972 35.454 1.00 13.61 79 ILE A CA 1
ATOM 545 C C . ILE A 1 79 ? 27.610 13.475 35.833 1.00 23.51 79 ILE A C 1
ATOM 546 O O . ILE A 1 79 ? 26.737 13.572 34.975 1.00 16.12 79 ILE A O 1
ATOM 551 N N . LEU A 1 80 ? 27.386 13.742 37.122 1.00 19.52 80 LEU A N 1
ATOM 552 C CA . LEU A 1 80 ? 26.062 14.224 37.540 1.00 12.86 80 LEU A CA 1
ATOM 553 C C . LEU A 1 80 ? 26.123 15.663 37.790 1.00 13.50 80 LEU A C 1
ATOM 554 O O . LEU A 1 80 ? 26.896 16.141 38.564 1.00 19.70 80 LEU A O 1
ATOM 559 N N . ILE A 1 81 ? 25.284 16.400 37.119 1.00 11.88 81 ILE A N 1
ATOM 560 C CA . ILE A 1 81 ? 25.290 17.823 37.304 1.00 11.73 81 ILE A CA 1
ATOM 561 C C . ILE A 1 81 ? 24.122 18.215 38.176 1.00 44.73 81 ILE A C 1
ATOM 562 O O . ILE A 1 81 ? 22.990 17.950 37.848 1.00 16.94 81 ILE A O 1
ATOM 567 N N . VAL A 1 82 ? 24.412 18.846 39.312 1.00 23.98 82 VAL A N 1
ATOM 568 C CA . VAL A 1 82 ? 23.351 19.190 40.260 1.00 16.51 82 VAL A CA 1
ATOM 569 C C . VAL A 1 82 ? 23.399 20.605 40.647 1.00 19.03 82 VAL A C 1
ATOM 570 O O . VAL A 1 82 ? 23.823 20.971 41.776 1.00 27.18 82 VAL A O 1
ATOM 574 N N . VAL A 1 83 ? 23.046 21.453 39.708 1.00 22.14 83 VAL A N 1
ATOM 575 C CA . VAL A 1 83 ? 23.061 22.896 39.928 1.00 25.63 83 VAL A CA 1
ATOM 576 C C . VAL A 1 83 ? 21.750 23.498 39.388 1.00 18.54 83 VAL A C 1
ATOM 577 O O . VAL A 1 83 ? 20.902 22.773 38.783 1.00 22.51 83 VAL A O 1
ATOM 581 N N . PRO A 1 84 ? 21.549 24.770 39.630 1.00 25.70 84 PRO A N 1
ATOM 582 C CA . PRO A 1 84 ? 20.341 25.423 39.120 1.00 23.00 84 PRO A CA 1
ATOM 583 C C . PRO A 1 84 ? 20.560 25.504 37.605 1.00 27.11 84 PRO A C 1
ATOM 584 O O . PRO A 1 84 ? 21.666 25.883 37.118 1.00 24.55 84 PRO A O 1
ATOM 588 N N . ALA A 1 85 ? 19.500 25.155 36.868 1.00 21.77 85 ALA A N 1
ATOM 589 C CA . ALA A 1 85 ? 19.473 25.132 35.419 1.00 18.92 85 ALA A CA 1
ATOM 590 C C . ALA A 1 85 ? 20.071 26.377 34.813 1.00 14.78 85 ALA A C 1
ATOM 591 O O . ALA A 1 85 ? 20.642 26.324 33.765 1.00 22.69 85 ALA A O 1
ATOM 593 N N . ILE A 1 86 ? 19.974 27.526 35.491 1.00 15.70 86 ILE A N 1
ATOM 594 C CA . ILE A 1 86 ? 20.566 28.690 34.931 1.00 19.61 86 ILE A CA 1
ATOM 595 C C . ILE A 1 86 ? 22.085 28.552 34.799 1.00 21.49 86 ILE A C 1
ATOM 596 O O . ILE A 1 86 ? 22.715 29.340 34.149 1.00 21.49 86 ILE A O 1
ATOM 601 N N . HIS A 1 87 ? 22.665 27.597 35.444 1.00 18.23 87 HIS A N 1
ATOM 602 C CA . HIS A 1 87 ? 24.085 27.462 35.341 1.00 18.70 87 HIS A CA 1
ATOM 603 C C . HIS A 1 87 ? 24.542 26.421 34.341 1.00 27.51 87 HIS A C 1
ATOM 604 O O . HIS A 1 87 ? 25.727 26.225 34.145 1.00 25.91 87 HIS A O 1
ATOM 611 N N . HIS A 1 88 ? 23.601 25.713 33.732 1.00 15.18 88 HIS A N 1
ATOM 612 C CA . HIS A 1 88 ? 23.993 24.640 32.857 1.00 15.90 88 HIS A CA 1
ATOM 613 C C . HIS A 1 88 ? 24.933 25.025 31.764 1.00 28.28 88 HIS A C 1
ATOM 614 O O . HIS A 1 88 ? 25.927 24.306 31.438 1.00 25.62 88 HIS A O 1
ATOM 621 N N . ALA A 1 89 ? 24.616 26.148 31.123 1.00 21.10 89 ALA A N 1
ATOM 622 C CA . ALA A 1 89 ? 25.431 26.608 29.996 1.00 43.26 89 ALA A CA 1
ATOM 623 C C . ALA A 1 89 ? 26.884 26.773 30.375 1.00 41.46 89 ALA A C 1
ATOM 624 O O . ALA A 1 89 ? 27.751 26.301 29.673 1.00 25.28 89 ALA A O 1
ATOM 626 N N . SER A 1 90 ? 27.119 27.506 31.463 1.00 19.52 90 SER A N 1
ATOM 627 C CA . SER A 1 90 ? 28.443 27.764 31.973 1.00 28.63 90 SER A CA 1
ATOM 628 C C . SER A 1 90 ? 29.156 26.468 32.244 1.00 26.45 90 SER A C 1
ATOM 629 O O . SER A 1 90 ? 30.317 26.328 31.919 1.00 26.61 90 SER A O 1
ATOM 632 N N . ILE A 1 91 ? 28.486 25.507 32.821 1.00 19.42 91 ILE A N 1
ATOM 633 C CA . ILE A 1 91 ? 29.188 24.282 33.122 1.00 18.45 91 ILE A CA 1
ATOM 634 C C . ILE A 1 91 ? 29.566 23.540 31.864 1.00 28.54 91 ILE A C 1
ATOM 635 O O . ILE A 1 91 ? 30.672 22.962 31.755 1.00 20.66 91 ILE A O 1
ATOM 640 N N . ALA A 1 92 ? 28.685 23.554 30.888 1.00 20.83 92 ALA A N 1
ATOM 641 C CA . ALA A 1 92 ? 28.991 22.818 29.650 1.00 22.07 92 ALA A CA 1
ATOM 642 C C . ALA A 1 92 ? 30.257 23.424 28.942 1.00 18.37 92 ALA A C 1
ATOM 643 O O . ALA A 1 92 ? 31.115 22.714 28.485 1.00 26.15 92 ALA A O 1
ATOM 645 N N . ALA A 1 93 ? 30.336 24.729 28.912 1.00 17.34 93 ALA A N 1
ATOM 646 C CA . ALA A 1 93 ? 31.414 25.397 28.280 1.00 27.81 93 ALA A CA 1
ATOM 647 C C . ALA A 1 93 ? 32.701 25.103 29.009 1.00 22.82 93 ALA A C 1
ATOM 648 O O . ALA A 1 93 ? 33.710 24.922 28.409 1.00 31.07 93 ALA A O 1
ATOM 650 N N . ASN A 1 94 ? 32.630 25.048 30.316 1.00 18.89 94 ASN A N 1
ATOM 651 C CA . ASN A 1 94 ? 33.808 24.775 31.153 1.00 19.87 94 ASN A CA 1
ATOM 652 C C . ASN A 1 94 ? 34.369 23.395 31.168 1.00 21.28 94 ASN A C 1
ATOM 653 O O . ASN A 1 94 ? 35.515 23.216 31.438 1.00 35.87 94 ASN A O 1
ATOM 658 N N . ILE A 1 95 ? 33.564 22.406 30.880 1.00 22.19 95 ILE A N 1
ATOM 659 C CA . ILE A 1 95 ? 34.021 21.032 30.928 1.00 21.83 95 ILE A CA 1
ATOM 660 C C . ILE A 1 95 ? 34.257 20.441 29.591 1.00 18.24 95 ILE A C 1
ATOM 661 O O . ILE A 1 95 ? 34.602 19.268 29.467 1.00 18.62 95 ILE A O 1
ATOM 666 N N . ALA A 1 96 ? 33.953 21.241 28.588 1.00 27.36 96 ALA A N 1
ATOM 667 C CA . ALA A 1 96 ? 34.037 20.841 27.210 1.00 28.68 96 ALA A CA 1
ATOM 668 C C . ALA A 1 96 ? 35.377 20.188 26.885 1.00 29.75 96 ALA A C 1
ATOM 669 O O . ALA A 1 96 ? 35.420 19.101 26.271 1.00 30.08 96 ALA A O 1
ATOM 671 N N . SER A 1 97 ? 36.465 20.837 27.312 1.00 25.53 97 SER A N 1
ATOM 672 C CA . SER A 1 97 ? 37.813 20.326 27.065 1.00 25.93 97 SER A CA 1
ATOM 673 C C . SER A 1 97 ? 38.186 19.049 27.776 1.00 33.34 97 SER A C 1
ATOM 674 O O . SER A 1 97 ? 39.169 18.461 27.438 1.00 33.29 97 SER A O 1
ATOM 677 N N . TYR A 1 98 ? 37.405 18.619 28.787 1.00 24.09 98 TYR A N 1
ATOM 678 C CA . TYR A 1 98 ? 37.768 17.407 29.582 1.00 19.51 98 TYR A CA 1
ATOM 679 C C . TYR A 1 98 ? 37.006 16.257 29.310 1.00 29.31 98 TYR A C 1
ATOM 680 O O . TYR A 1 98 ? 37.325 15.155 29.840 1.00 29.31 98 TYR A O 1
ATOM 689 N N . ILE A 1 99 ? 35.938 16.416 28.534 1.00 20.28 99 ILE A N 1
ATOM 690 C CA . ILE A 1 99 ? 35.117 15.231 28.329 1.00 23.78 99 ILE A CA 1
ATOM 691 C C . ILE A 1 99 ? 35.623 14.368 27.242 1.00 32.70 99 ILE A C 1
ATOM 692 O O . ILE A 1 99 ? 36.427 14.814 26.367 1.00 32.40 99 ILE A O 1
ATOM 697 N N . SER A 1 100 ? 35.201 13.120 27.293 1.00 21.32 100 SER A N 1
ATOM 698 C CA . SER A 1 100 ? 35.641 12.151 26.357 1.00 28.71 100 SER A CA 1
ATOM 699 C C . SER A 1 100 ? 34.551 11.299 25.920 1.00 46.51 100 SER A C 1
ATOM 700 O O . SER A 1 100 ? 33.562 11.089 26.644 1.00 32.23 100 SER A O 1
ATOM 703 N N . GLU A 1 101 ? 34.738 10.751 24.745 1.00 31.58 101 GLU A N 1
ATOM 704 C CA . GLU A 1 101 ? 33.809 9.880 24.124 1.00 46.03 101 GLU A CA 1
ATOM 705 C C . GLU A 1 101 ? 33.625 8.744 25.132 1.00 30.54 101 GLU A C 1
ATOM 706 O O . GLU A 1 101 ? 34.600 8.256 25.695 1.00 53.16 101 GLU A O 1
ATOM 712 N N . GLY A 1 102 ? 32.371 8.332 25.352 1.00 31.66 102 GLY A N 1
ATOM 713 C CA . GLY A 1 102 ? 32.071 7.226 26.259 1.00 25.72 102 GLY A CA 1
ATOM 714 C C . GLY A 1 102 ? 31.448 7.650 27.659 1.00 22.59 102 GLY A C 1
ATOM 715 O O . GLY A 1 102 ? 30.944 6.801 28.408 1.00 32.36 102 GLY A O 1
ATOM 716 N N . GLN A 1 103 ? 31.546 8.920 28.002 1.00 24.89 103 GLN A N 1
ATOM 717 C CA . GLN A 1 103 ? 31.030 9.366 29.305 1.00 16.97 103 GLN A CA 1
ATOM 718 C C . GLN A 1 103 ? 29.528 9.585 29.211 1.00 18.95 103 GLN A C 1
ATOM 719 O O . GLN A 1 103 ? 28.969 9.745 28.128 1.00 35.86 103 GLN A O 1
ATOM 725 N N . LEU A 1 104 ? 28.886 9.517 30.352 1.00 24.13 104 LEU A N 1
ATOM 726 C CA . LEU A 1 104 ? 27.443 9.737 30.481 1.00 23.38 104 LEU A CA 1
ATOM 727 C C . LEU A 1 104 ? 27.269 11.016 31.362 1.00 26.92 104 LEU A C 1
ATOM 728 O O . LEU A 1 104 ? 27.801 11.082 32.446 1.00 18.44 104 LEU A O 1
ATOM 733 N N . ILE A 1 105 ? 26.575 12.036 30.837 1.00 16.33 105 ILE A N 1
ATOM 734 C CA . ILE A 1 105 ? 26.296 13.277 31.604 1.00 19.87 105 ILE A CA 1
ATOM 735 C C . ILE A 1 105 ? 24.784 13.304 31.929 1.00 32.98 105 ILE A C 1
ATOM 736 O O . ILE A 1 105 ? 23.950 13.037 31.057 1.00 17.37 105 ILE A O 1
ATOM 741 N N . ILE A 1 106 ? 24.445 13.566 33.194 1.00 13.19 106 ILE A N 1
ATOM 742 C CA . ILE A 1 106 ? 23.027 13.645 33.581 1.00 15.76 106 ILE A CA 1
ATOM 743 C C . ILE A 1 106 ? 22.753 14.899 34.287 1.00 22.20 106 ILE A C 1
ATOM 744 O O . ILE A 1 106 ? 23.427 15.226 35.275 1.00 24.21 106 ILE A O 1
ATOM 749 N N . LEU A 1 107 ? 21.776 15.644 33.783 1.00 12.03 107 LEU A N 1
ATOM 750 C CA . LEU A 1 107 ? 21.368 16.952 34.366 1.00 11.78 107 LEU A CA 1
ATOM 751 C C . LEU A 1 107 ? 20.210 16.697 35.347 1.00 18.56 107 LEU A C 1
ATOM 752 O O . LEU A 1 107 ? 19.140 16.147 34.989 1.00 16.91 107 LEU A O 1
ATOM 757 N N . ASN A 1 108 ? 20.452 17.116 36.602 1.00 19.01 108 ASN A N 1
ATOM 758 C CA . ASN A 1 108 ? 19.507 16.881 37.716 1.00 16.13 108 ASN A CA 1
ATOM 759 C C . ASN A 1 108 ? 19.094 18.170 38.348 1.00 22.09 108 ASN A C 1
ATOM 760 O O . ASN A 1 108 ? 19.723 18.622 39.266 1.00 25.78 108 ASN A O 1
ATOM 765 N N . PRO A 1 109 ? 18.008 18.754 37.853 1.00 22.16 109 PRO A N 1
ATOM 766 C CA . PRO A 1 109 ? 17.274 18.206 36.700 1.00 21.36 109 PRO A CA 1
ATOM 767 C C . PRO A 1 109 ? 17.624 19.103 35.471 1.00 16.46 109 PRO A C 1
ATOM 768 O O . PRO A 1 109 ? 18.468 20.022 35.562 1.00 17.35 109 PRO A O 1
ATOM 772 N N . GLY A 1 110 ? 16.938 18.878 34.347 1.00 16.36 110 GLY A N 1
ATOM 773 C CA . GLY A 1 110 ? 17.247 19.686 33.193 1.00 17.64 110 GLY A CA 1
ATOM 774 C C . GLY A 1 110 ? 16.385 20.960 32.978 1.00 18.92 110 GLY A C 1
ATOM 775 O O . GLY A 1 110 ? 16.683 21.767 32.122 1.00 21.20 110 GLY A O 1
ATOM 776 N N . ALA A 1 111 ? 15.341 21.134 33.783 1.00 15.43 111 ALA A N 1
ATOM 777 C CA . ALA A 1 111 ? 14.394 22.229 33.586 1.00 12.07 111 ALA A CA 1
ATOM 778 C C . ALA A 1 111 ? 13.914 22.004 32.078 1.00 15.15 111 ALA A C 1
ATOM 779 O O . ALA A 1 111 ? 13.875 20.863 31.589 1.00 20.71 111 ALA A O 1
ATOM 781 N N . THR A 1 112 ? 13.550 23.043 31.381 1.00 26.29 112 THR A N 1
ATOM 782 C CA . THR A 1 112 ? 13.058 22.849 30.030 1.00 17.34 112 THR A CA 1
ATOM 783 C C . THR A 1 112 ? 14.175 23.104 29.096 1.00 14.28 112 THR A C 1
ATOM 784 O O . THR A 1 112 ? 14.667 24.257 29.010 1.00 14.58 112 THR A O 1
ATOM 788 N N . GLY A 1 113 ? 14.591 22.018 28.426 1.00 22.56 113 GLY A N 1
ATOM 789 C CA . GLY A 1 113 ? 15.653 22.063 27.379 1.00 19.86 113 GLY A CA 1
ATOM 790 C C . GLY A 1 113 ? 17.108 21.982 27.901 1.00 28.07 113 GLY A C 1
ATOM 791 O O . GLY A 1 113 ? 18.033 22.429 27.220 1.00 24.42 113 GLY A O 1
ATOM 792 N N . GLY A 1 114 ? 17.309 21.430 29.096 1.00 13.38 114 GLY A N 1
ATOM 793 C CA . GLY A 1 114 ? 18.676 21.391 29.679 1.00 14.00 114 GLY A CA 1
ATOM 794 C C . GLY A 1 114 ? 19.592 20.583 28.785 1.00 18.39 114 GLY A C 1
ATOM 795 O O . GLY A 1 114 ? 20.632 21.049 28.434 1.00 17.14 114 GLY A O 1
ATOM 796 N N . ALA A 1 115 ? 19.181 19.350 28.437 1.00 17.60 115 ALA A N 1
ATOM 797 C CA . ALA A 1 115 ? 20.045 18.462 27.559 1.00 18.29 115 ALA A CA 1
ATOM 798 C C . ALA A 1 115 ? 20.316 19.090 26.161 1.00 21.16 115 ALA A C 1
ATOM 799 O O . ALA A 1 115 ? 21.380 19.002 25.655 1.00 20.37 115 ALA A O 1
ATOM 801 N N . LEU A 1 116 ? 19.324 19.738 25.586 1.00 15.87 116 LEU A N 1
ATOM 802 C CA . LEU A 1 116 ? 19.495 20.360 24.323 1.00 14.13 116 LEU A CA 1
ATOM 803 C C . LEU A 1 116 ? 20.428 21.471 24.403 1.00 14.54 116 LEU A C 1
ATOM 804 O O . LEU A 1 116 ? 21.262 21.626 23.557 1.00 20.87 116 LEU A O 1
ATOM 809 N N . GLU A 1 117 ? 20.275 22.322 25.351 1.00 11.26 117 GLU A N 1
ATOM 810 C CA . GLU A 1 117 ? 21.162 23.429 25.454 1.00 14.15 117 GLU A CA 1
ATOM 811 C C . GLU A 1 117 ? 22.593 22.951 25.724 1.00 22.68 117 GLU A C 1
ATOM 812 O O . GLU A 1 117 ? 23.580 23.498 25.194 1.00 18.27 117 GLU A O 1
ATOM 818 N N . PHE A 1 118 ? 22.697 21.962 26.595 1.00 15.12 118 PHE A N 1
ATOM 819 C CA . PHE A 1 118 ? 23.957 21.374 26.950 1.00 14.28 118 PHE A CA 1
ATOM 820 C C . PHE A 1 118 ? 24.668 20.804 25.667 1.00 27.08 118 PHE A C 1
ATOM 821 O O . PHE A 1 118 ? 25.861 21.117 25.402 1.00 21.85 118 PHE A O 1
ATOM 829 N N . ARG A 1 119 ? 23.953 19.977 24.898 1.00 22.33 119 ARG A N 1
ATOM 830 C CA . ARG A 1 119 ? 24.484 19.423 23.669 1.00 17.83 119 ARG A CA 1
ATOM 831 C C . ARG A 1 119 ? 24.995 20.529 22.728 1.00 18.77 119 ARG A C 1
ATOM 832 O O . ARG A 1 119 ? 26.115 20.474 22.227 1.00 20.23 119 ARG A O 1
ATOM 840 N N . LYS A 1 120 ? 24.200 21.563 22.528 1.00 19.91 120 LYS A N 1
ATOM 841 C CA . LYS A 1 120 ? 24.583 22.651 21.621 1.00 17.99 120 LYS A CA 1
ATOM 842 C C . LYS A 1 120 ? 25.889 23.299 21.977 1.00 35.86 120 LYS A C 1
ATOM 843 O O . LYS A 1 120 ? 26.746 23.458 21.127 1.00 27.59 120 LYS A O 1
ATOM 849 N N . ILE A 1 121 ? 26.044 23.673 23.247 1.00 22.28 121 ILE A N 1
ATOM 850 C CA . ILE A 1 121 ? 27.303 24.313 23.738 1.00 26.24 121 ILE A CA 1
ATOM 851 C C . ILE A 1 121 ? 28.578 23.381 23.557 1.00 20.93 121 ILE A C 1
ATOM 852 O O . ILE A 1 121 ? 29.637 23.838 23.154 1.00 20.67 121 ILE A O 1
ATOM 857 N N . LEU A 1 122 ? 28.426 22.122 23.882 1.00 19.94 122 LEU A N 1
ATOM 858 C CA . LEU A 1 122 ? 29.507 21.138 23.749 1.00 34.31 122 LEU A CA 1
ATOM 859 C C . LEU A 1 122 ? 29.936 20.986 22.277 1.00 47.56 122 LEU A C 1
ATOM 860 O O . LEU A 1 122 ? 31.089 20.896 21.973 1.00 26.86 122 LEU A O 1
ATOM 865 N N . ARG A 1 123 ? 28.988 20.949 21.375 1.00 30.03 123 ARG A N 1
ATOM 866 C CA . ARG A 1 123 ? 29.331 20.820 19.993 1.00 27.73 123 ARG A CA 1
ATOM 867 C C . ARG A 1 123 ? 29.973 22.137 19.522 1.00 26.49 123 ARG A C 1
ATOM 868 O O . ARG A 1 123 ? 30.911 22.158 18.754 1.00 34.84 123 ARG A O 1
ATOM 876 N N . GLU A 1 124 ? 29.489 23.236 20.000 1.00 19.91 124 GLU A N 1
ATOM 877 C CA . GLU A 1 124 ? 30.083 24.456 19.604 1.00 19.26 124 GLU A CA 1
ATOM 878 C C . GLU A 1 124 ? 31.483 24.547 20.093 1.00 44.21 124 GLU A C 1
ATOM 879 O O . GLU A 1 124 ? 32.237 25.331 19.609 1.00 42.79 124 GLU A O 1
ATOM 885 N N . ASN A 1 125 ? 31.807 23.838 21.148 1.00 41.98 125 ASN A N 1
ATOM 886 C CA . ASN A 1 125 ? 33.149 23.959 21.704 1.00 33.77 125 ASN A CA 1
ATOM 887 C C . ASN A 1 125 ? 34.014 22.807 21.289 1.00 39.62 125 ASN A C 1
ATOM 888 O O . ASN A 1 125 ? 35.065 22.554 21.870 1.00 38.08 125 ASN A O 1
ATOM 893 N N . GLY A 1 126 ? 33.548 22.108 20.248 1.00 32.71 126 GLY A N 1
ATOM 894 C CA . GLY A 1 126 ? 34.285 21.006 19.661 1.00 37.43 126 GLY A CA 1
ATOM 895 C C . GLY A 1 126 ? 34.567 19.867 20.579 1.00 41.15 126 GLY A C 1
ATOM 896 O O . GLY A 1 126 ? 35.636 19.289 20.554 1.00 54.88 126 GLY A O 1
ATOM 897 N N . ALA A 1 127 ? 33.588 19.512 21.366 1.00 27.62 127 ALA A N 1
ATOM 898 C CA . ALA A 1 127 ? 33.714 18.400 22.246 1.00 18.96 127 ALA A CA 1
ATOM 899 C C . ALA A 1 127 ? 33.332 17.133 21.535 1.00 18.09 127 ALA A C 1
ATOM 900 O O . ALA A 1 127 ? 32.532 17.150 20.581 1.00 39.84 127 ALA A O 1
ATOM 902 N N . PRO A 1 128 ? 33.807 16.013 22.049 1.00 19.49 128 PRO A N 1
ATOM 903 C CA . PRO A 1 128 ? 33.448 14.715 21.514 1.00 20.40 128 PRO A CA 1
ATOM 904 C C . PRO A 1 128 ? 31.937 14.444 21.724 1.00 27.19 128 PRO A C 1
ATOM 905 O O . PRO A 1 128 ? 31.313 15.018 22.564 1.00 25.22 128 PRO A O 1
ATOM 909 N N . GLU A 1 129 ? 31.375 13.556 20.979 1.00 29.10 129 GLU A N 1
ATOM 910 C CA . GLU A 1 129 ? 29.991 13.278 21.142 1.00 26.18 129 GLU A CA 1
ATOM 911 C C . GLU A 1 129 ? 29.826 12.420 22.371 1.00 29.77 129 GLU A C 1
ATOM 912 O O . GLU A 1 129 ? 30.485 11.435 22.512 1.00 30.81 129 GLU A O 1
ATOM 918 N N . VAL A 1 130 ? 28.903 12.792 23.263 1.00 29.54 130 VAL A N 1
ATOM 919 C CA . VAL A 1 130 ? 28.670 12.001 24.485 1.00 34.92 130 VAL A CA 1
ATOM 920 C C . VAL A 1 130 ? 27.138 11.851 24.670 1.00 26.58 130 VAL A C 1
ATOM 921 O O . VAL A 1 130 ? 26.385 12.530 24.017 1.00 27.98 130 VAL A O 1
ATOM 925 N N . THR A 1 131 ? 26.701 10.988 25.572 1.00 23.74 131 THR A N 1
ATOM 926 C CA . THR A 1 131 ? 25.261 10.850 25.843 1.00 21.55 131 THR A CA 1
ATOM 927 C C . THR A 1 131 ? 24.933 11.862 26.966 1.00 23.32 131 THR A C 1
ATOM 928 O O . THR A 1 131 ? 25.613 11.904 27.999 1.00 21.11 131 THR A O 1
ATOM 932 N N . ILE A 1 132 ? 23.909 12.667 26.773 1.00 25.40 132 ILE A N 1
ATOM 933 C CA . ILE A 1 132 ? 23.525 13.665 27.774 1.00 17.73 132 ILE A CA 1
ATOM 934 C C . ILE A 1 132 ? 22.106 13.409 28.142 1.00 23.33 132 ILE A C 1
ATOM 935 O O . ILE A 1 132 ? 21.268 13.472 27.301 1.00 17.84 132 ILE A O 1
ATOM 940 N N . GLY A 1 133 ? 21.840 13.105 29.409 1.00 17.97 133 GLY A N 1
ATOM 941 C CA . GLY A 1 133 ? 20.481 12.858 29.871 1.00 17.52 133 GLY A CA 1
ATOM 942 C C . GLY A 1 133 ? 19.979 13.983 30.749 1.00 13.99 133 GLY A C 1
ATOM 943 O O . GLY A 1 133 ? 20.726 14.880 31.120 1.00 16.15 133 GLY A O 1
ATOM 944 N N . GLU A 1 134 ? 18.723 13.915 31.087 1.00 16.93 134 GLU A N 1
ATOM 945 C CA . GLU A 1 134 ? 18.117 14.901 31.997 1.00 13.36 134 GLU A CA 1
ATOM 946 C C . GLU A 1 134 ? 16.925 14.255 32.725 1.00 10.18 134 GLU A C 1
ATOM 947 O O . GLU A 1 134 ? 16.340 13.250 32.259 1.00 16.24 134 GLU A O 1
ATOM 953 N N . THR A 1 135 ? 16.598 14.744 33.921 1.00 16.05 135 THR A N 1
ATOM 954 C CA . THR A 1 135 ? 15.438 14.195 34.674 1.00 16.35 135 THR A CA 1
ATOM 955 C C . THR A 1 135 ? 14.582 15.443 34.920 1.00 11.02 135 THR A C 1
ATOM 956 O O . THR A 1 135 ? 15.075 16.593 34.930 1.00 18.58 135 THR A O 1
ATOM 960 N N . SER A 1 136 ? 13.297 15.268 35.075 1.00 22.89 136 SER A N 1
ATOM 961 C CA . SER A 1 136 ? 12.496 16.482 35.275 1.00 22.99 136 SER A CA 1
ATOM 962 C C . SER A 1 136 ? 12.294 16.734 36.781 1.00 47.13 136 SER A C 1
ATOM 963 O O . SER A 1 136 ? 11.807 17.789 37.180 1.00 81.71 136 SER A O 1
ATOM 966 N N . SER A 1 137 ? 12.704 15.772 37.609 1.00 30.36 137 SER A N 1
ATOM 967 C CA . SER A 1 137 ? 12.499 15.876 39.040 1.00 45.21 137 SER A CA 1
ATOM 968 C C . SER A 1 137 ? 13.793 15.841 39.813 1.00 26.11 137 SER A C 1
ATOM 969 O O . SER A 1 137 ? 14.810 15.507 39.281 1.00 21.02 137 SER A O 1
ATOM 972 N N . MET A 1 138 ? 13.707 16.142 41.103 1.00 34.60 138 MET A N 1
ATOM 973 C CA . MET A 1 138 ? 14.858 16.046 42.024 1.00 26.75 138 MET A CA 1
ATOM 974 C C . MET A 1 138 ? 14.758 14.714 42.842 1.00 21.75 138 MET A C 1
ATOM 975 O O . MET A 1 138 ? 13.733 14.387 43.415 1.00 27.45 138 MET A O 1
ATOM 980 N N . LEU A 1 139 ? 15.804 13.904 42.800 1.00 18.30 139 LEU A N 1
ATOM 981 C CA . LEU A 1 139 ? 15.724 12.666 43.445 1.00 17.10 139 LEU A CA 1
ATOM 982 C C . LEU A 1 139 ? 15.495 12.781 44.951 1.00 23.87 139 LEU A C 1
ATOM 983 O O . LEU A 1 139 ? 14.850 11.980 45.530 1.00 22.31 139 LEU A O 1
ATOM 988 N N . PHE A 1 140 ? 16.085 13.785 45.548 1.00 21.41 140 PHE A N 1
ATOM 989 C CA . PHE A 1 140 ? 16.052 13.938 46.930 1.00 21.65 140 PHE A CA 1
ATOM 990 C C . PHE A 1 140 ? 15.319 15.153 47.389 1.00 18.36 140 PHE A C 1
ATOM 991 O O . PHE A 1 140 ? 15.241 16.161 46.672 1.00 21.86 140 PHE A O 1
ATOM 999 N N . THR A 1 141 ? 14.803 15.075 48.641 1.00 30.80 141 THR A N 1
ATOM 1000 C CA . THR A 1 141 ? 14.174 16.225 49.365 1.00 22.96 141 THR A CA 1
ATOM 1001 C C . THR A 1 141 ? 15.113 16.281 50.582 1.00 18.19 141 THR A C 1
ATOM 1002 O O . THR A 1 141 ? 15.173 15.324 51.367 1.00 24.70 141 THR A O 1
ATOM 1006 N N . CYS A 1 142 ? 15.886 17.345 50.653 1.00 24.59 142 CYS A N 1
ATOM 1007 C CA . CYS A 1 142 ? 16.957 17.450 51.652 1.00 24.09 142 CYS A CA 1
ATOM 1008 C C . CYS A 1 142 ? 17.364 18.863 51.903 1.00 27.97 142 CYS A C 1
ATOM 1009 O O . CYS A 1 142 ? 16.987 19.804 51.171 1.00 22.48 142 CYS A O 1
ATOM 1012 N N . ARG A 1 143 ? 18.180 19.048 52.908 1.00 21.24 143 ARG A N 1
ATOM 1013 C CA . ARG A 1 143 ? 18.681 20.330 53.164 1.00 18.19 143 ARG A CA 1
ATOM 1014 C C . ARG A 1 143 ? 19.952 20.138 53.929 1.00 20.39 143 ARG A C 1
ATOM 1015 O O . ARG A 1 143 ? 20.048 19.213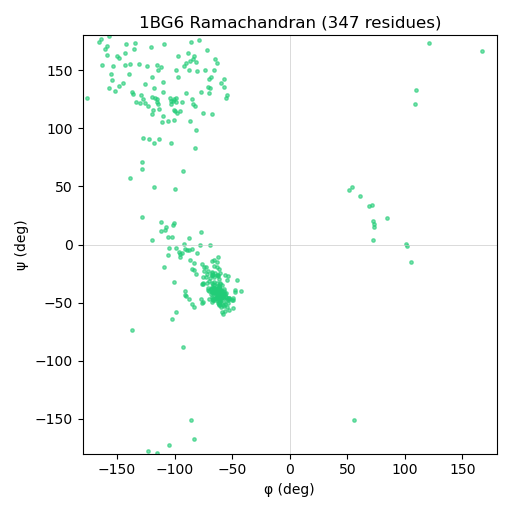 54.828 1.00 22.45 143 ARG A O 1
ATOM 1023 N N . SER A 1 144 ? 20.958 20.896 53.483 1.00 23.97 144 SER A N 1
ATOM 1024 C CA . SER A 1 144 ? 22.284 20.909 54.060 1.00 34.33 144 SER A CA 1
ATOM 1025 C C . SER A 1 144 ? 22.345 22.175 54.961 1.00 33.68 144 SER A C 1
ATOM 1026 O O . SER A 1 144 ? 22.274 23.316 54.489 1.00 27.34 144 SER A O 1
ATOM 1029 N N . GLU A 1 145 ? 22.499 21.977 56.253 1.00 25.59 145 GLU A N 1
ATOM 1030 C CA . GLU A 1 145 ? 22.558 23.111 57.119 1.00 37.47 145 GLU A CA 1
ATOM 1031 C C . GLU A 1 145 ? 23.959 23.813 57.002 1.00 25.79 145 GLU A C 1
ATOM 1032 O O . GLU A 1 145 ? 24.111 25.041 57.189 1.00 33.91 145 GLU A O 1
ATOM 1038 N N . ARG A 1 146 ? 24.962 23.033 56.663 1.00 23.96 146 ARG A N 1
ATOM 1039 C CA . ARG A 1 146 ? 26.266 23.565 56.493 1.00 26.93 146 ARG A CA 1
ATOM 1040 C C . ARG A 1 146 ? 27.059 22.574 55.602 1.00 13.70 146 ARG A C 1
ATOM 1041 O O . ARG A 1 146 ? 26.679 21.363 55.472 1.00 27.78 146 ARG A O 1
ATOM 1049 N N . PRO A 1 147 ? 28.158 23.047 55.043 1.00 29.87 147 PRO A N 1
ATOM 1050 C CA . PRO A 1 147 ? 29.027 22.188 54.221 1.00 23.42 147 PRO A CA 1
ATOM 1051 C C . PRO A 1 147 ? 29.471 20.961 54.979 1.00 23.29 147 PRO A C 1
ATOM 1052 O O . PRO A 1 147 ? 30.096 21.058 56.079 1.00 35.07 147 PRO A O 1
ATOM 1056 N N . GLY A 1 148 ? 29.242 19.808 54.407 1.00 16.16 148 GLY A N 1
ATOM 1057 C CA . GLY A 1 148 ? 29.690 18.612 55.041 1.00 22.14 148 GLY A CA 1
ATOM 1058 C C . GLY A 1 148 ? 28.545 17.952 55.707 1.00 22.60 148 GLY A C 1
ATOM 1059 O O . GLY A 1 148 ? 28.688 16.880 56.289 1.00 21.92 148 GLY A O 1
ATOM 1060 N N . GLN A 1 149 ? 27.385 18.588 55.613 1.00 23.72 149 GLN A N 1
ATOM 1061 C CA . GLN A 1 149 ? 26.188 18.004 56.224 1.00 28.28 149 GLN A CA 1
ATOM 1062 C C . GLN A 1 149 ? 24.926 18.154 55.336 1.00 28.55 149 GLN A C 1
ATOM 1063 O O . GLN A 1 149 ? 24.736 19.209 54.653 1.00 23.82 149 GLN A O 1
ATOM 1069 N N . VAL A 1 150 ? 24.044 17.153 55.418 1.00 19.21 150 VAL A N 1
ATOM 1070 C CA . VAL A 1 150 ? 22.792 17.218 54.668 1.00 24.75 150 VAL A CA 1
ATOM 1071 C C . VAL A 1 150 ? 21.657 16.423 55.347 1.00 28.16 150 VAL A C 1
ATOM 1072 O O . VAL A 1 150 ? 21.822 15.244 55.750 1.00 29.83 150 VAL A O 1
ATOM 1076 N N . THR A 1 151 ? 20.500 17.049 55.475 1.00 18.76 151 THR A N 1
ATOM 1077 C CA . THR A 1 151 ? 19.394 16.308 56.049 1.00 29.40 151 THR A CA 1
ATOM 1078 C C . THR A 1 151 ? 18.545 15.823 54.858 1.00 15.21 151 THR A C 1
ATOM 1079 O O . THR A 1 151 ? 18.059 16.660 54.110 1.00 24.00 151 THR A O 1
ATOM 1083 N N . VAL A 1 152 ? 18.296 14.512 54.794 1.00 16.67 152 VAL A N 1
ATOM 1084 C CA . VAL A 1 152 ? 17.518 13.900 53.734 1.00 25.02 152 VAL A CA 1
ATOM 1085 C C . VAL A 1 152 ? 16.193 13.372 54.159 1.00 15.30 152 VAL A C 1
ATOM 1086 O O . VAL A 1 152 ? 16.089 12.320 54.792 1.00 24.10 152 VAL A O 1
ATOM 1090 N N . ASN A 1 153 ? 15.158 14.076 53.798 1.00 17.76 153 ASN A N 1
ATOM 1091 C CA . ASN A 1 153 ? 13.838 13.616 54.210 1.00 22.93 153 ASN A CA 1
ATOM 1092 C C . ASN A 1 153 ? 13.461 12.404 53.495 1.00 36.72 153 ASN A C 1
ATOM 1093 O O . ASN A 1 153 ? 12.958 11.447 54.080 1.00 38.76 153 ASN A O 1
ATOM 1098 N N . ALA A 1 154 ? 13.665 12.437 52.188 1.00 27.42 154 ALA A N 1
ATOM 1099 C CA . ALA A 1 154 ? 13.254 11.347 51.362 1.00 31.18 154 ALA A CA 1
ATOM 1100 C C . ALA A 1 154 ? 13.957 11.291 49.987 1.00 31.39 154 ALA A C 1
ATOM 1101 O O . ALA A 1 154 ? 14.597 12.264 49.546 1.00 22.97 154 ALA A O 1
ATOM 1103 N N . ILE A 1 155 ? 13.761 10.145 49.335 1.00 31.01 155 ILE A N 1
ATOM 1104 C CA . ILE A 1 155 ? 14.300 9.816 48.060 1.00 23.70 155 ILE A CA 1
ATOM 1105 C C . ILE A 1 155 ? 13.149 9.308 47.213 1.00 31.63 155 ILE A C 1
ATOM 1106 O O . ILE A 1 155 ? 12.514 8.315 47.573 1.00 28.09 155 ILE A O 1
ATOM 1111 N N . LYS A 1 156 ? 12.916 9.975 46.070 1.00 29.87 156 LYS A N 1
ATOM 1112 C CA . LYS A 1 156 ? 11.836 9.599 45.114 1.00 28.08 156 LYS A CA 1
ATOM 1113 C C . LYS A 1 156 ? 12.036 8.182 44.698 1.00 30.41 156 LYS A C 1
ATOM 1114 O O . LYS A 1 156 ? 13.202 7.733 44.467 1.00 32.45 156 LYS A O 1
ATOM 1120 N N . GLY A 1 157 ? 10.924 7.463 44.542 1.00 29.79 157 GLY A N 1
ATOM 1121 C CA . GLY A 1 157 ? 10.993 6.064 44.146 1.00 28.30 157 GLY A CA 1
ATOM 1122 C C . GLY A 1 157 ? 11.089 5.863 42.623 1.00 53.49 157 GLY A C 1
ATOM 1123 O O . GLY A 1 157 ? 11.549 4.820 42.168 1.00 37.12 157 GLY A O 1
ATOM 1124 N N . ALA A 1 158 ? 10.673 6.866 41.841 1.00 22.63 158 ALA A N 1
ATOM 1125 C CA . ALA A 1 158 ? 10.705 6.731 40.337 1.00 30.18 158 ALA A CA 1
ATOM 1126 C C . ALA A 1 158 ? 10.955 8.034 39.758 1.00 29.16 158 ALA A C 1
ATOM 1127 O O . ALA A 1 158 ? 10.371 9.003 40.178 1.00 30.57 158 ALA A O 1
ATOM 1129 N N . MET A 1 159 ? 11.825 8.071 38.767 1.00 24.76 159 MET A N 1
ATOM 1130 C CA . MET A 1 159 ? 12.165 9.287 38.096 1.00 29.57 159 MET A CA 1
ATOM 1131 C C . MET A 1 159 ? 12.232 9.145 36.589 1.00 18.91 159 MET A C 1
ATOM 1132 O O . MET A 1 159 ? 12.931 8.319 36.081 1.00 30.39 159 MET A O 1
ATOM 1137 N N . ASP A 1 160 ? 11.557 10.034 35.883 1.00 18.84 160 ASP A N 1
ATOM 1138 C CA . ASP A 1 160 ? 11.614 10.005 34.456 1.00 26.87 160 ASP A CA 1
ATOM 1139 C C . ASP A 1 160 ? 13.029 10.401 34.064 1.00 31.63 160 ASP A C 1
ATOM 1140 O O . ASP A 1 160 ? 13.623 11.331 34.638 1.00 31.06 160 ASP A O 1
ATOM 1145 N N . PHE A 1 161 ? 13.512 9.792 33.032 1.00 19.78 161 PHE A N 1
ATOM 1146 C CA . PHE A 1 161 ? 14.823 10.064 32.533 1.00 17.88 161 PHE A CA 1
ATOM 1147 C C . PHE A 1 161 ? 14.791 9.937 30.998 1.00 13.10 161 PHE A C 1
ATOM 1148 O O . PHE A 1 161 ? 14.173 9.015 30.459 1.00 22.99 161 PHE A O 1
ATOM 1156 N N . ALA A 1 162 ? 15.459 10.842 30.325 1.00 15.40 162 ALA A N 1
ATOM 1157 C CA . ALA A 1 162 ? 15.541 10.802 28.861 1.00 19.07 162 ALA A CA 1
ATOM 1158 C C . ALA A 1 162 ? 16.900 11.254 28.452 1.00 18.20 162 ALA A C 1
ATOM 1159 O O . ALA A 1 162 ? 17.505 12.084 29.143 1.00 20.87 162 ALA A O 1
ATOM 1161 N N . CYS A 1 163 ? 17.382 10.840 27.286 1.00 19.88 163 CYS A N 1
ATOM 1162 C CA . CYS A 1 163 ? 18.661 11.390 26.866 1.00 17.32 163 CYS A CA 1
ATOM 1163 C C . CYS A 1 163 ? 18.809 11.676 25.402 1.00 17.66 163 CYS A C 1
ATOM 1164 O O . CYS A 1 163 ? 17.969 11.307 24.587 1.00 18.77 163 CYS A O 1
ATOM 1167 N N . LEU A 1 164 ? 19.920 12.323 25.101 1.00 17.23 164 LEU A N 1
ATOM 1168 C CA . LEU A 1 164 ? 20.375 12.608 23.749 1.00 18.27 164 LEU A CA 1
ATOM 1169 C C . LEU A 1 164 ? 21.698 11.758 23.565 1.00 36.57 164 LEU A C 1
ATOM 1170 O O . LEU A 1 164 ? 22.682 11.929 24.281 1.00 24.84 164 LEU A O 1
ATOM 1175 N N . PRO A 1 165 ? 21.683 10.818 22.641 1.00 29.35 165 PRO A N 1
ATOM 1176 C CA . PRO A 1 165 ? 20.546 10.525 21.787 1.00 26.66 165 PRO A CA 1
ATOM 1177 C C . PRO A 1 165 ? 19.609 9.507 22.462 1.00 20.74 165 PRO A C 1
ATOM 1178 O O . PRO A 1 165 ? 20.048 8.646 23.188 1.00 29.14 165 PRO A O 1
ATOM 1182 N N . ALA A 1 166 ? 18.328 9.601 22.154 1.00 25.18 166 ALA A N 1
ATOM 1183 C CA . ALA A 1 166 ? 17.321 8.726 22.741 1.00 21.24 166 ALA A CA 1
ATOM 1184 C C . ALA A 1 166 ? 17.536 7.239 22.637 1.00 24.17 166 ALA A C 1
ATOM 1185 O O . ALA A 1 166 ? 17.042 6.464 23.458 1.00 45.21 166 ALA A O 1
ATOM 1187 N N . ALA A 1 167 ? 18.258 6.801 21.620 1.00 31.97 167 ALA A N 1
ATOM 1188 C CA . ALA A 1 167 ? 18.471 5.380 21.462 1.00 28.73 167 ALA A CA 1
ATOM 1189 C C . ALA A 1 167 ? 19.433 4.888 22.516 1.00 29.42 167 ALA A C 1
ATOM 1190 O O . ALA A 1 167 ? 19.544 3.693 22.772 1.00 37.16 167 ALA A O 1
ATOM 1192 N N . LYS A 1 168 ? 20.181 5.808 23.090 1.00 30.11 168 LYS A N 1
ATOM 1193 C CA . LYS A 1 168 ? 21.171 5.418 24.096 1.00 25.32 168 LYS A CA 1
ATOM 1194 C C . LYS A 1 168 ? 20.555 5.372 25.503 1.00 39.36 168 LYS A C 1
ATOM 1195 O O . LYS A 1 168 ? 21.228 5.154 26.449 1.00 23.82 168 LYS A O 1
ATOM 1201 N N . ALA A 1 169 ? 19.249 5.565 25.606 1.00 30.44 169 ALA A N 1
ATOM 1202 C CA . ALA A 1 169 ? 18.613 5.534 26.887 1.00 27.62 169 ALA A CA 1
ATOM 1203 C C . ALA A 1 169 ? 18.891 4.231 27.626 1.00 53.31 169 ALA A C 1
ATOM 1204 O O . ALA A 1 169 ? 19.214 4.243 28.805 1.00 33.69 169 ALA A O 1
ATOM 1206 N N . GLY A 1 170 ? 18.778 3.097 26.931 1.00 32.19 170 GLY A N 1
ATOM 1207 C CA . GLY A 1 170 ? 19.016 1.765 27.591 1.00 30.36 170 GLY A CA 1
ATOM 1208 C C . GLY A 1 170 ? 20.442 1.542 28.147 1.00 27.15 170 GLY A C 1
ATOM 1209 O O . GLY A 1 170 ? 20.630 1.050 29.256 1.00 44.72 170 GLY A O 1
ATOM 1210 N N . TRP A 1 171 ? 21.412 1.916 27.345 1.00 24.81 171 TRP A N 1
ATOM 1211 C CA . TRP A 1 171 ? 22.790 1.832 27.668 1.00 31.04 171 TRP A CA 1
ATOM 1212 C C . TRP A 1 171 ? 23.064 2.707 28.897 1.00 21.39 171 TRP A C 1
ATOM 1213 O O . TRP A 1 171 ? 23.686 2.283 29.840 1.00 29.04 171 TRP A O 1
ATOM 1224 N N . ALA A 1 172 ? 22.623 3.934 28.823 1.00 24.43 172 ALA A N 1
ATOM 1225 C CA . ALA A 1 172 ? 22.731 4.892 29.892 1.00 20.13 172 ALA A CA 1
ATOM 1226 C C . ALA A 1 172 ? 22.218 4.229 31.185 1.00 25.57 172 ALA A C 1
ATOM 1227 O O . ALA A 1 172 ? 22.914 4.177 32.218 1.00 28.42 172 ALA A O 1
ATOM 1229 N N . LEU A 1 173 ? 21.009 3.715 31.132 1.00 20.04 173 LEU A N 1
ATOM 1230 C CA . LEU A 1 173 ? 20.395 3.118 32.308 1.00 21.91 173 LEU A CA 1
ATOM 1231 C C . LEU A 1 173 ? 21.021 1.855 32.675 1.00 35.88 173 LEU A C 1
ATOM 1232 O O . LEU A 1 173 ? 20.983 1.446 33.843 1.00 25.11 173 LEU A O 1
ATOM 1237 N N . GLU A 1 174 ? 21.661 1.219 31.700 1.00 30.65 174 GLU A N 1
ATOM 1238 C CA . GLU A 1 174 ? 22.367 -0.012 31.992 1.00 60.54 174 GLU A CA 1
ATOM 1239 C C . GLU A 1 174 ? 23.579 0.359 32.891 1.00 37.35 174 GLU A C 1
ATOM 1240 O O . GLU A 1 174 ? 23.870 -0.348 33.852 1.00 46.48 174 GLU A O 1
ATOM 1246 N N . GLN A 1 175 ? 24.211 1.525 32.586 1.00 24.47 175 GLN A N 1
ATOM 1247 C CA . GLN A 1 175 ? 25.332 2.076 33.309 1.00 22.67 175 GLN A CA 1
ATOM 1248 C C . GLN A 1 175 ? 25.104 2.421 34.804 1.00 30.86 175 GLN A C 1
ATOM 1249 O O . GLN A 1 175 ? 25.924 2.055 35.666 1.00 30.31 175 GLN A O 1
ATOM 1255 N N . ILE A 1 176 ? 24.036 3.194 35.084 1.00 30.35 176 ILE A N 1
ATOM 1256 C CA . ILE A 1 176 ? 23.736 3.660 36.463 1.00 32.43 176 ILE A CA 1
ATOM 1257 C C . ILE A 1 176 ? 22.720 2.809 37.241 1.00 26.85 176 ILE A C 1
ATOM 1258 O O . ILE A 1 176 ? 22.485 3.048 38.425 1.00 28.23 176 ILE A O 1
ATOM 1263 N N . GLY A 1 177 ? 22.123 1.836 36.538 1.00 29.94 177 GLY A N 1
ATOM 1264 C CA . GLY A 1 177 ? 21.065 1.002 37.034 1.00 19.38 177 GLY A CA 1
ATOM 1265 C C . GLY A 1 177 ? 21.206 0.352 38.416 1.00 31.89 177 GLY A C 1
ATOM 1266 O O . GLY A 1 177 ? 20.248 0.266 39.181 1.00 35.58 177 GLY A O 1
ATOM 1267 N N . SER A 1 178 ? 22.391 -0.122 38.695 1.00 33.22 178 SER A N 1
ATOM 1268 C CA . SER A 1 178 ? 22.710 -0.769 39.947 1.00 45.66 178 SER A CA 1
ATOM 1269 C C . SER A 1 178 ? 22.660 0.178 41.168 1.00 30.29 178 SER A C 1
ATOM 1270 O O . SER A 1 178 ? 22.300 -0.223 42.244 1.00 48.18 178 SER A O 1
ATOM 1273 N N . VAL A 1 179 ? 23.031 1.424 40.948 1.00 25.03 179 VAL A N 1
ATOM 1274 C CA . VAL A 1 179 ? 23.131 2.446 41.952 1.00 20.37 179 VAL A CA 1
ATOM 1275 C C . VAL A 1 179 ? 21.963 3.387 41.984 1.00 26.73 179 VAL A C 1
ATOM 1276 O O . VAL A 1 179 ? 21.558 3.867 43.059 1.00 30.16 179 VAL A O 1
ATOM 1280 N N . LEU A 1 180 ? 21.384 3.625 40.813 1.00 23.19 180 LEU A N 1
ATOM 1281 C CA . LEU A 1 180 ? 20.257 4.538 40.705 1.00 24.83 180 LEU A CA 1
ATOM 1282 C C . LEU A 1 180 ? 19.083 3.909 39.972 1.00 21.81 180 LEU A C 1
ATOM 1283 O O . LEU A 1 180 ? 18.712 4.349 38.865 1.00 29.49 180 LEU A O 1
ATOM 1288 N N . PRO A 1 181 ? 18.493 2.871 40.541 1.00 23.68 181 PRO A N 1
ATOM 1289 C CA . PRO A 1 181 ? 17.377 2.208 39.874 1.00 25.27 181 PRO A CA 1
ATOM 1290 C C . PRO A 1 181 ? 16.106 3.019 39.809 1.00 32.47 181 PRO A C 1
ATOM 1291 O O . PRO A 1 181 ? 15.107 2.543 39.299 1.00 33.91 181 PRO A O 1
ATOM 1295 N N . GLN A 1 182 ? 16.133 4.236 40.364 1.00 29.88 182 GLN A N 1
ATOM 1296 C CA . GLN A 1 182 ? 14.943 5.106 40.390 1.00 18.46 182 GLN A CA 1
ATOM 1297 C C . GLN A 1 182 ? 14.619 5.682 39.027 1.00 37.08 182 GLN A C 1
ATOM 1298 O O . GLN A 1 182 ? 13.472 6.005 38.743 1.00 34.67 182 GLN A O 1
ATOM 1304 N N . TYR A 1 183 ? 15.644 5.834 38.193 1.00 26.64 183 TYR A N 1
ATOM 1305 C CA . TYR A 1 183 ? 15.478 6.407 36.866 1.00 20.08 183 TYR A CA 1
ATOM 1306 C C . TYR A 1 183 ? 14.716 5.498 35.914 1.00 25.10 183 TYR A C 1
ATOM 1307 O O . TYR A 1 183 ? 15.070 4.345 35.706 1.00 29.52 183 TYR A O 1
ATOM 1316 N N . VAL A 1 184 ? 13.727 6.055 35.275 1.00 21.72 184 VAL A N 1
ATOM 1317 C CA . VAL A 1 184 ? 12.924 5.334 34.332 1.00 20.02 184 VAL A CA 1
ATOM 1318 C C . VAL A 1 184 ? 12.886 6.165 33.048 1.00 16.51 184 VAL A C 1
ATOM 1319 O O . VAL A 1 184 ? 12.588 7.403 33.048 1.00 21.65 184 VAL A O 1
ATOM 1323 N N . ALA A 1 185 ? 13.210 5.479 31.959 1.00 27.03 185 ALA A N 1
ATOM 1324 C CA . ALA A 1 185 ? 13.292 6.089 30.627 1.00 25.97 185 ALA A CA 1
ATOM 1325 C C . ALA A 1 185 ? 11.961 6.512 30.058 1.00 20.95 185 ALA A C 1
ATOM 1326 O O . ALA A 1 185 ? 10.999 5.802 30.131 1.00 28.38 185 ALA A O 1
ATOM 1328 N N . VAL A 1 186 ? 11.901 7.691 29.515 1.00 24.27 186 VAL A N 1
ATOM 1329 C CA . VAL A 1 186 ? 10.704 8.094 28.861 1.00 24.74 186 VAL A CA 1
ATOM 1330 C C . VAL A 1 186 ? 11.157 8.236 27.374 1.00 24.34 186 VAL A C 1
ATOM 1331 O O . VAL A 1 186 ? 12.325 7.946 27.029 1.00 25.48 186 VAL A O 1
ATOM 1335 N N . GLU A 1 187 ? 10.263 8.621 26.513 1.00 33.94 187 GLU A N 1
ATOM 1336 C CA . GLU A 1 187 ? 10.542 8.642 25.062 1.00 39.89 187 GLU A CA 1
ATOM 1337 C C . GLU A 1 187 ? 11.712 9.433 24.633 1.00 23.57 187 GLU A C 1
ATOM 1338 O O . GLU A 1 187 ? 12.593 8.935 23.966 1.00 39.61 187 GLU A O 1
ATOM 1344 N N . ASN A 1 188 ? 11.715 10.674 24.970 1.00 17.45 188 ASN A N 1
ATOM 1345 C CA . ASN A 1 188 ? 12.794 11.501 24.584 1.00 23.17 188 ASN A CA 1
ATOM 1346 C C . ASN A 1 188 ? 12.828 12.695 25.575 1.00 25.68 188 ASN A C 1
ATOM 1347 O O . ASN A 1 188 ? 11.975 12.783 26.489 1.00 17.43 188 ASN A O 1
ATOM 1352 N N . VAL A 1 189 ? 13.798 13.582 25.368 1.00 14.87 189 VAL A N 1
ATOM 1353 C CA . VAL A 1 189 ? 13.984 14.776 26.188 1.00 15.73 189 VAL A CA 1
ATOM 1354 C C . VAL A 1 189 ? 12.846 15.789 26.071 1.00 20.91 189 VAL A C 1
ATOM 1355 O O . VAL A 1 189 ? 12.687 16.617 26.947 1.00 22.54 189 VAL A O 1
ATOM 1359 N N . LEU A 1 190 ? 12.023 15.708 25.021 1.00 14.46 190 LEU A N 1
ATOM 1360 C CA . LEU A 1 190 ? 10.845 16.643 24.961 1.00 15.97 190 LEU A CA 1
ATOM 1361 C C . LEU A 1 190 ? 9.897 16.256 26.138 1.00 17.36 190 LEU A C 1
ATOM 1362 O O . LEU A 1 190 ? 9.292 17.100 26.779 1.00 21.05 190 LEU A O 1
ATOM 1367 N N . HIS A 1 191 ? 9.789 14.977 26.396 1.00 17.81 191 HIS A N 1
ATOM 1368 C CA . HIS A 1 191 ? 8.943 14.545 27.481 1.00 16.21 191 HIS A CA 1
ATOM 1369 C C . HIS A 1 191 ? 9.410 15.071 28.834 1.00 27.16 191 HIS A C 1
ATOM 1370 O O . HIS A 1 191 ? 8.633 15.645 29.610 1.00 17.61 191 HIS A O 1
ATOM 1377 N N . THR A 1 192 ? 10.674 14.896 29.136 1.00 17.17 192 THR A N 1
ATOM 1378 C CA . THR A 1 192 ? 11.155 15.388 30.427 1.00 15.94 192 THR A CA 1
ATOM 1379 C C . THR A 1 192 ? 11.101 16.907 30.478 1.00 21.76 192 THR A C 1
ATOM 1380 O O . THR A 1 192 ? 10.601 17.489 31.469 1.00 22.90 192 THR A O 1
ATOM 1384 N N . SER A 1 193 ? 11.597 17.574 29.428 1.00 16.63 193 SER A N 1
ATOM 1385 C CA . SER A 1 193 ? 11.606 19.021 29.398 1.00 17.63 193 SER A CA 1
ATOM 1386 C C . SER A 1 193 ? 10.202 19.681 29.478 1.00 19.05 193 SER A C 1
ATOM 1387 O O . SER A 1 193 ? 10.082 20.775 30.008 1.00 19.93 193 SER A O 1
ATOM 1390 N N . LEU A 1 194 ? 9.174 19.022 28.913 1.00 16.30 194 LEU A N 1
ATOM 1391 C CA . LEU A 1 194 ? 7.785 19.590 28.935 1.00 18.96 194 LEU A CA 1
ATOM 1392 C C . LEU A 1 194 ? 7.054 19.246 30.247 1.00 21.09 194 LEU A C 1
ATOM 1393 O O . LEU A 1 194 ? 5.937 19.693 30.482 1.00 21.98 194 LEU A O 1
ATOM 1398 N N . THR A 1 195 ? 7.711 18.461 31.079 1.00 20.84 195 THR A N 1
ATOM 1399 C CA . THR A 1 195 ? 7.194 18.085 32.367 1.00 22.40 195 THR A CA 1
ATOM 1400 C C . THR A 1 195 ? 7.861 18.993 33.432 1.00 22.39 195 THR A C 1
ATOM 1401 O O . THR A 1 195 ? 8.330 18.538 34.451 1.00 47.07 195 THR A O 1
ATOM 1405 N N . ASN A 1 196 ? 7.864 20.254 33.173 1.00 18.02 196 ASN A N 1
ATOM 1406 C CA . ASN A 1 196 ? 8.465 21.213 34.089 1.00 16.39 196 ASN A CA 1
ATOM 1407 C C . ASN A 1 196 ? 7.294 21.923 34.875 1.00 22.00 196 ASN A C 1
ATOM 1408 O O . ASN A 1 196 ? 6.730 22.986 34.510 1.00 26.08 196 ASN A O 1
ATOM 1413 N N . VAL A 1 197 ? 6.944 21.300 35.931 1.00 18.52 197 VAL A N 1
ATOM 1414 C CA . VAL A 1 197 ? 5.882 21.758 36.759 1.00 17.01 197 VAL A CA 1
ATOM 1415 C C . VAL A 1 197 ? 6.232 23.066 37.410 1.00 24.33 197 VAL A C 1
ATOM 1416 O O . VAL A 1 197 ? 5.365 23.904 37.670 1.00 20.25 197 VAL A O 1
ATOM 1420 N N . ASN A 1 198 ? 7.519 23.263 37.697 1.00 19.17 198 ASN A N 1
ATOM 1421 C CA . ASN A 1 198 ? 7.953 24.516 38.312 1.00 12.77 198 ASN A CA 1
ATOM 1422 C C . ASN A 1 198 ? 7.731 25.727 37.461 1.00 11.65 198 ASN A C 1
ATOM 1423 O O . ASN A 1 198 ? 7.662 26.858 37.948 1.00 21.22 198 ASN A O 1
ATOM 1428 N N . ALA A 1 199 ? 7.697 25.548 36.181 1.00 15.70 199 ALA A N 1
ATOM 1429 C CA . ALA A 1 199 ? 7.501 26.690 35.334 1.00 16.03 199 ALA A CA 1
ATOM 1430 C C . ALA A 1 199 ? 6.074 27.174 35.584 1.00 20.05 199 ALA A C 1
ATOM 1431 O O . ALA A 1 199 ? 5.764 28.352 35.372 1.00 22.68 199 ALA A O 1
ATOM 1433 N N . VAL A 1 200 ? 5.205 26.258 36.005 1.00 21.79 200 VAL A N 1
ATOM 1434 C CA . VAL A 1 200 ? 3.776 26.643 36.309 1.00 16.25 200 VAL A CA 1
ATOM 1435 C C . VAL A 1 200 ? 3.620 27.192 37.770 1.00 21.00 200 VAL A C 1
ATOM 1436 O O . VAL A 1 200 ? 3.105 28.291 37.988 1.00 20.99 200 VAL A O 1
ATOM 1440 N N . MET A 1 201 ? 4.125 26.427 38.725 1.00 15.80 201 MET A N 1
ATOM 1441 C CA . MET A 1 201 ? 3.986 26.719 40.130 1.00 14.55 201 MET A CA 1
ATOM 1442 C C . MET A 1 201 ? 4.780 27.752 40.746 1.00 16.00 201 MET A C 1
ATOM 1443 O O . MET A 1 201 ? 4.430 28.179 41.814 1.00 20.27 201 MET A O 1
ATOM 1448 N N . HIS A 1 202 ? 5.872 28.196 40.107 1.00 11.96 202 HIS A N 1
ATOM 1449 C CA . HIS A 1 202 ? 6.704 29.212 40.707 1.00 10.46 202 HIS A CA 1
ATOM 1450 C C . HIS A 1 202 ? 6.505 30.627 40.246 1.00 13.63 202 HIS A C 1
ATOM 1451 O O . HIS A 1 202 ? 6.206 31.504 41.041 1.00 20.16 202 HIS A O 1
ATOM 1458 N N . PRO A 1 203 ? 6.654 30.889 38.961 1.00 16.13 203 PRO A N 1
ATOM 1459 C CA . PRO A 1 203 ? 6.513 32.278 38.520 1.00 17.28 203 PRO A CA 1
ATOM 1460 C C . PRO A 1 203 ? 5.110 32.903 38.793 1.00 18.59 203 PRO A C 1
ATOM 1461 O O . PRO A 1 203 ? 4.985 33.977 39.305 1.00 14.73 203 PRO A O 1
ATOM 1465 N N . LEU A 1 204 ? 4.068 32.209 38.423 1.00 16.70 204 LEU A N 1
ATOM 1466 C CA . LEU A 1 204 ? 2.763 32.850 38.587 1.00 22.68 204 LEU A CA 1
ATOM 1467 C C . LEU A 1 204 ? 2.347 33.266 39.997 1.00 13.56 204 LEU A C 1
ATOM 1468 O O . LEU A 1 204 ? 1.965 34.387 40.245 1.00 15.28 204 LEU A O 1
ATOM 1473 N N . PRO A 1 205 ? 2.392 32.320 40.906 1.00 14.79 205 PRO A N 1
ATOM 1474 C CA . PRO A 1 205 ? 1.961 32.623 42.279 1.00 18.71 205 PRO A CA 1
ATOM 1475 C C . PRO A 1 205 ? 2.861 33.663 42.859 1.00 21.13 205 PRO A C 1
ATOM 1476 O O . PRO A 1 205 ? 2.428 34.537 43.541 1.00 17.11 205 PRO A O 1
ATOM 1480 N N . THR A 1 206 ? 4.126 33.657 42.489 1.00 18.61 206 THR A N 1
ATOM 1481 C CA . THR A 1 206 ? 4.982 34.708 43.004 1.00 12.88 206 THR A CA 1
ATOM 1482 C C . THR A 1 206 ? 4.574 36.036 42.468 1.00 14.60 206 THR A C 1
ATOM 1483 O O . THR A 1 206 ? 4.508 37.042 43.197 1.00 13.58 206 THR A O 1
ATOM 1487 N N . LEU A 1 207 ? 4.256 36.076 41.190 1.00 17.67 207 LEU A N 1
ATOM 1488 C CA . LEU A 1 207 ? 3.836 37.345 40.633 1.00 14.41 207 LEU A CA 1
ATOM 1489 C C . LEU A 1 207 ? 2.554 37.879 41.363 1.00 11.77 207 LEU A C 1
ATOM 1490 O O . LEU A 1 207 ? 2.380 39.079 41.593 1.00 12.60 207 LEU A O 1
ATOM 1495 N N . LEU A 1 208 ? 1.659 36.968 41.670 1.00 15.58 208 LEU A N 1
ATOM 1496 C CA . LEU A 1 208 ? 0.401 37.325 42.283 1.00 16.83 208 LEU A CA 1
ATOM 1497 C C . LEU A 1 208 ? 0.538 37.609 43.766 1.00 23.32 208 LEU A C 1
ATOM 1498 O O . LEU A 1 208 ? -0.463 37.987 44.444 1.00 15.74 208 LEU A O 1
ATOM 1503 N N . ASN A 1 209 ? 1.776 37.485 44.270 1.00 14.53 209 ASN A N 1
ATOM 1504 C CA . ASN A 1 209 ? 2.123 37.821 45.673 1.00 16.81 209 ASN A CA 1
ATOM 1505 C C . ASN A 1 209 ? 3.324 38.765 45.675 1.00 17.59 209 ASN A C 1
ATOM 1506 O O . ASN A 1 209 ? 4.060 38.886 46.676 1.00 15.40 209 ASN A O 1
ATOM 1511 N N . ALA A 1 210 ? 3.499 39.462 44.556 1.00 16.51 210 ALA A N 1
ATOM 1512 C CA . ALA A 1 210 ? 4.691 40.335 44.379 1.00 17.54 210 ALA A CA 1
ATOM 1513 C C . ALA A 1 210 ? 4.954 41.263 45.505 1.00 24.43 210 ALA A C 1
ATOM 1514 O O . ALA A 1 210 ? 6.099 41.455 45.894 1.00 19.42 210 ALA A O 1
ATOM 1516 N N . ALA A 1 211 ? 3.932 41.971 45.969 1.00 14.29 211 ALA A N 1
ATOM 1517 C CA . ALA A 1 211 ? 4.171 42.944 47.024 1.00 22.93 211 ALA A CA 1
ATOM 1518 C C . ALA A 1 211 ? 4.580 42.283 48.340 1.00 14.48 211 ALA A C 1
ATOM 1519 O O . ALA A 1 211 ? 5.490 42.732 48.991 1.00 19.98 211 ALA A O 1
ATOM 1521 N N . ARG A 1 212 ? 3.938 41.187 48.654 1.00 17.04 212 ARG A N 1
ATOM 1522 C CA . ARG A 1 212 ? 4.237 40.427 49.866 1.00 17.38 212 ARG A CA 1
ATOM 1523 C C . ARG A 1 212 ? 5.655 40.017 49.815 1.00 22.27 212 ARG A C 1
ATOM 1524 O O . ARG A 1 212 ? 6.345 40.046 50.812 1.00 19.63 212 ARG A O 1
ATOM 1532 N N . CYS A 1 213 ? 6.075 39.515 48.660 1.00 14.39 213 CYS A N 1
ATOM 1533 C CA . CYS A 1 213 ? 7.466 39.025 48.522 1.00 15.85 213 CYS A CA 1
ATOM 1534 C C . CYS A 1 213 ? 8.494 40.220 48.602 1.00 27.32 213 CYS A C 1
ATOM 1535 O O . CYS A 1 213 ? 9.475 40.165 49.331 1.00 18.55 213 CYS A O 1
ATOM 1538 N N . GLU A 1 214 ? 8.254 41.278 47.835 1.00 20.02 214 GLU A N 1
ATOM 1539 C CA . GLU A 1 214 ? 9.147 42.376 47.826 1.00 16.83 214 GLU A CA 1
ATOM 1540 C C . GLU A 1 214 ? 9.293 42.947 49.187 1.00 36.20 214 GLU A C 1
ATOM 1541 O O . GLU A 1 214 ? 10.405 43.370 49.589 1.00 21.13 214 GLU A O 1
ATOM 1547 N N . SER A 1 215 ? 8.177 43.022 49.909 1.00 24.79 215 SER A N 1
ATOM 1548 C CA . SER A 1 215 ? 8.175 43.624 51.249 1.00 21.28 215 SER A CA 1
ATOM 1549 C C . SER A 1 215 ? 8.675 42.652 52.303 1.00 30.52 215 SER A C 1
ATOM 1550 O O . SER A 1 215 ? 8.856 43.027 53.407 1.00 30.16 215 SER A O 1
ATOM 1553 N N . GLY A 1 216 ? 8.894 41.408 51.949 1.00 22.06 216 GLY A N 1
ATOM 1554 C CA . GLY A 1 216 ? 9.402 40.461 52.915 1.00 22.18 216 GLY A CA 1
ATOM 1555 C C . GLY A 1 216 ? 8.327 40.091 53.933 1.00 43.80 216 GLY A C 1
ATOM 1556 O O . GLY A 1 216 ? 8.641 39.601 55.002 1.00 26.28 216 GLY A O 1
ATOM 1557 N N . THR A 1 217 ? 7.067 40.304 53.580 1.00 24.44 217 THR A N 1
ATOM 1558 C CA . THR A 1 217 ? 5.945 39.945 54.469 1.00 20.50 217 THR A CA 1
ATOM 1559 C C . THR A 1 217 ? 5.748 38.413 54.441 1.00 20.88 217 THR A C 1
ATOM 1560 O O . THR A 1 217 ? 5.418 37.839 53.416 1.00 32.83 217 THR A O 1
ATOM 1564 N N . PRO A 1 218 ? 6.011 37.760 55.579 1.00 36.53 218 PRO A N 1
ATOM 1565 C CA . PRO A 1 218 ? 5.961 36.309 55.670 1.00 33.35 218 PRO A CA 1
ATOM 1566 C C . PRO A 1 218 ? 4.658 35.716 55.341 1.00 21.84 218 PRO A C 1
ATOM 1567 O O . PRO A 1 218 ? 3.622 36.238 55.754 1.00 33.93 218 PRO A O 1
ATOM 1571 N N . PHE A 1 219 ? 4.699 34.607 54.605 1.00 20.31 219 PHE A N 1
ATOM 1572 C CA . PHE A 1 219 ? 3.504 33.872 54.232 1.00 23.75 219 PHE A CA 1
ATOM 1573 C C . PHE A 1 219 ? 3.914 32.510 53.796 1.00 23.07 219 PHE A C 1
ATOM 1574 O O . PHE A 1 219 ? 5.040 32.315 53.399 1.00 24.65 219 PHE A O 1
ATOM 1582 N N . GLN A 1 220 ? 2.989 31.540 53.921 1.00 20.79 220 GLN A N 1
ATOM 1583 C CA . GLN A 1 220 ? 3.253 30.157 53.512 1.00 25.06 220 GLN A CA 1
ATOM 1584 C C . GLN A 1 220 ? 3.007 30.203 52.025 1.00 28.37 220 GLN A C 1
ATOM 1585 O O . GLN A 1 220 ? 1.933 30.605 51.571 1.00 25.72 220 GLN A O 1
ATOM 1591 N N . TYR A 1 221 ? 4.015 29.895 51.276 1.00 18.55 221 TYR A N 1
ATOM 1592 C CA . TYR A 1 221 ? 3.929 29.983 49.845 1.00 20.08 221 TYR A CA 1
ATOM 1593 C C . TYR A 1 221 ? 2.742 29.238 49.239 1.00 27.34 221 TYR A C 1
ATOM 1594 O O . TYR A 1 221 ? 1.945 29.797 48.513 1.00 22.40 221 TYR A O 1
ATOM 1603 N N . TYR A 1 222 ? 2.656 27.970 49.523 1.00 20.40 222 TYR A N 1
ATOM 1604 C CA . TYR A 1 222 ? 1.589 27.149 49.019 1.00 16.21 222 TYR A CA 1
ATOM 1605 C C . TYR A 1 222 ? 0.279 27.362 49.737 1.00 22.06 222 TYR A C 1
ATOM 1606 O O . TYR A 1 222 ? -0.722 27.554 49.136 1.00 34.05 222 TYR A O 1
ATOM 1615 N N . LEU A 1 223 ? 0.307 27.315 51.035 1.00 27.52 223 LEU A N 1
ATOM 1616 C CA . LEU A 1 223 ? -0.885 27.452 51.809 1.00 20.41 223 LEU A CA 1
ATOM 1617 C C . LEU A 1 223 ? -1.619 28.747 51.724 1.00 23.20 223 LEU A C 1
ATOM 1618 O O . LEU A 1 223 ? -2.872 28.762 51.679 1.00 36.22 223 LEU A O 1
ATOM 1623 N N . GLU A 1 224 ? -0.886 29.861 51.727 1.00 17.93 224 GLU A N 1
ATOM 1624 C CA . GLU A 1 224 ? -1.504 31.193 51.666 1.00 17.26 224 GLU A CA 1
ATOM 1625 C C . GLU A 1 224 ? -1.317 31.943 50.351 1.00 20.75 224 GLU A C 1
ATOM 1626 O O . GLU A 1 224 ? -2.048 32.897 50.068 1.00 24.95 224 GLU A O 1
ATOM 1632 N N . GLY A 1 225 ? -0.326 31.532 49.555 1.00 22.65 225 GLY A N 1
ATOM 1633 C CA . GLY A 1 225 ? -0.042 32.227 48.310 1.00 15.33 225 GLY A CA 1
ATOM 1634 C C . GLY A 1 225 ? -0.909 31.786 47.174 1.00 19.21 225 GLY A C 1
ATOM 1635 O O . GLY A 1 225 ? -1.107 32.522 46.192 1.00 17.23 225 GLY A O 1
ATOM 1636 N N . ILE A 1 226 ? -1.443 30.575 47.316 1.00 18.49 226 ILE A N 1
ATOM 1637 C CA . ILE A 1 226 ? -2.292 29.993 46.281 1.00 16.42 226 ILE A CA 1
ATOM 1638 C C . ILE A 1 226 ? -3.738 29.820 46.764 1.00 20.56 226 ILE A C 1
ATOM 1639 O O . ILE A 1 226 ? -4.080 28.816 47.420 1.00 27.37 226 ILE A O 1
ATOM 1644 N N . THR A 1 227 ? -4.550 30.833 46.527 1.00 15.39 227 THR A N 1
ATOM 1645 C CA . THR A 1 227 ? -5.934 30.749 46.858 1.00 14.66 227 THR A CA 1
ATOM 1646 C C . THR A 1 227 ? -6.689 30.063 45.632 1.00 20.33 227 THR A C 1
ATOM 1647 O O . THR A 1 227 ? -6.087 29.738 44.585 1.00 18.13 227 THR A O 1
ATOM 1651 N N . PRO A 1 228 ? -7.960 29.789 45.788 1.00 19.49 228 PRO A N 1
ATOM 1652 C CA . PRO A 1 228 ? -8.663 29.078 44.715 1.00 26.32 228 PRO A CA 1
ATOM 1653 C C . PRO A 1 228 ? -8.538 29.681 43.346 1.00 13.50 228 PRO A C 1
ATOM 1654 O O . PRO A 1 228 ? -8.322 28.965 42.400 1.00 17.06 228 PRO A O 1
ATOM 1658 N N . SER A 1 229 ? -8.704 31.005 43.231 1.00 14.28 229 SER A N 1
ATOM 1659 C CA . SER A 1 229 ? -8.621 31.656 41.936 1.00 16.01 229 SER A CA 1
ATOM 1660 C C . SER A 1 229 ? -7.170 31.652 41.410 1.00 25.87 229 SER A C 1
ATOM 1661 O O . SER A 1 229 ? -6.927 31.589 40.181 1.00 16.80 229 SER A O 1
ATOM 1664 N N . VAL A 1 230 ? -6.219 31.708 42.320 1.00 18.73 230 VAL A N 1
ATOM 1665 C CA . VAL A 1 230 ? -4.801 31.650 41.908 1.00 17.09 230 VAL A CA 1
ATOM 1666 C C . VAL A 1 230 ? -4.538 30.229 41.437 1.00 23.10 230 VAL A C 1
ATOM 1667 O O . VAL A 1 230 ? -3.869 30.023 40.406 1.00 16.79 230 VAL A O 1
ATOM 1671 N N . GLY A 1 231 ? -5.127 29.219 42.129 1.00 14.88 231 GLY A N 1
ATOM 1672 C CA . GLY A 1 231 ? -4.920 27.859 41.661 1.00 13.76 231 GLY A CA 1
ATOM 1673 C C . GLY A 1 231 ? -5.634 27.691 40.241 1.00 29.62 231 GLY A C 1
ATOM 1674 O O . GLY A 1 231 ? -5.146 27.015 39.316 1.00 18.44 231 GLY A O 1
ATOM 1675 N N . SER A 1 232 ? -6.793 28.284 40.095 1.00 15.06 232 SER A N 1
ATOM 1676 C CA . SER A 1 232 ? -7.497 28.116 38.847 1.00 17.23 232 SER A CA 1
ATOM 1677 C C . SER A 1 232 ? -6.693 28.762 37.691 1.00 16.29 232 SER A C 1
ATOM 1678 O O . SER A 1 232 ? -6.585 28.182 36.614 1.00 17.96 232 SER A O 1
ATOM 1681 N N . LEU A 1 233 ? -6.109 29.941 37.941 1.00 15.71 233 LEU A N 1
ATOM 1682 C CA . LEU A 1 233 ? -5.324 30.618 36.917 1.00 15.12 233 LEU A CA 1
ATOM 1683 C C . LEU A 1 233 ? -4.126 29.706 36.575 1.00 18.46 233 LEU A C 1
ATOM 1684 O O . LEU A 1 233 ? -3.817 29.502 35.447 1.00 17.77 233 LEU A O 1
ATOM 1689 N N . ALA A 1 234 ? -3.482 29.147 37.597 1.00 16.69 234 ALA A N 1
ATOM 1690 C CA . ALA A 1 234 ? -2.340 28.257 37.337 1.00 15.37 234 ALA A CA 1
ATOM 1691 C C . ALA A 1 234 ? -2.770 27.099 36.494 1.00 24.39 234 ALA A C 1
ATOM 1692 O O . ALA A 1 234 ? -1.998 26.590 35.655 1.00 22.06 234 ALA A O 1
ATOM 1694 N N . GLU A 1 235 ? -3.995 26.621 36.691 1.00 20.73 235 GLU A N 1
ATOM 1695 C CA . GLU A 1 235 ? -4.453 25.498 35.901 1.00 14.64 235 GLU A CA 1
ATOM 1696 C C . GLU A 1 235 ? -4.581 25.900 34.420 1.00 18.97 235 GLU A C 1
ATOM 1697 O O . GLU A 1 235 ? -4.349 25.066 33.513 1.00 19.32 235 GLU A O 1
ATOM 1703 N N . LYS A 1 236 ? -4.978 27.146 34.155 1.00 17.55 236 LYS A N 1
ATOM 1704 C CA . LYS A 1 236 ? -5.130 27.599 32.762 1.00 14.17 236 LYS A CA 1
ATOM 1705 C C . LYS A 1 236 ? -3.728 27.757 32.118 1.00 25.20 236 LYS A C 1
ATOM 1706 O O . LYS A 1 236 ? -3.564 27.511 30.951 1.00 15.80 236 LYS A O 1
ATOM 1712 N N . VAL A 1 237 ? -2.737 28.143 32.907 1.00 16.12 237 VAL A N 1
ATOM 1713 C CA . VAL A 1 237 ? -1.341 28.205 32.402 1.00 22.03 237 VAL A CA 1
ATOM 1714 C C . VAL A 1 237 ? -0.843 26.738 32.114 1.00 19.36 237 VAL A C 1
ATOM 1715 O O . VAL A 1 237 ? -0.204 26.463 31.056 1.00 21.92 237 VAL A O 1
ATOM 1719 N N . ASP A 1 238 ? -1.181 25.794 33.004 1.00 10.33 238 ASP A N 1
ATOM 1720 C CA . ASP A 1 238 ? -0.788 24.457 32.842 1.00 15.97 238 ASP A CA 1
ATOM 1721 C C . ASP A 1 238 ? -1.352 23.859 31.561 1.00 20.16 238 ASP A C 1
ATOM 1722 O O . ASP A 1 238 ? -0.719 23.067 30.892 1.00 15.67 238 ASP A O 1
ATOM 1727 N N . ALA A 1 239 ? -2.571 24.247 31.251 1.00 17.10 239 ALA A N 1
ATOM 1728 C CA . ALA A 1 239 ? -3.246 23.760 30.081 1.00 20.26 239 ALA A CA 1
ATOM 1729 C C . ALA A 1 239 ? -2.453 24.152 28.822 1.00 18.43 239 ALA A C 1
ATOM 1730 O O . ALA A 1 239 ? -2.405 23.393 27.865 1.00 18.98 239 ALA A O 1
ATOM 1732 N N . GLU A 1 240 ? -1.802 25.319 28.855 1.00 22.84 240 GLU A N 1
ATOM 1733 C CA . GLU A 1 240 ? -0.992 25.771 27.715 1.00 15.55 240 GLU A CA 1
ATOM 1734 C C . GLU A 1 240 ? 0.233 24.832 27.566 1.00 20.46 240 GLU A C 1
ATOM 1735 O O . GLU A 1 240 ? 0.569 24.417 26.463 1.00 23.94 240 GLU A O 1
ATOM 1741 N N . ARG A 1 241 ? 0.826 24.451 28.689 1.00 21.75 241 ARG A N 1
ATOM 1742 C CA . ARG A 1 241 ? 1.965 23.536 28.671 1.00 16.36 241 ARG A CA 1
ATOM 1743 C C . ARG A 1 241 ? 1.552 22.269 28.084 1.00 14.51 241 ARG A C 1
ATOM 1744 O O . ARG A 1 241 ? 2.244 21.696 27.287 1.00 16.03 241 ARG A O 1
ATOM 1752 N N . ILE A 1 242 ? 0.431 21.778 28.512 1.00 15.41 242 ILE A N 1
ATOM 1753 C CA . ILE A 1 242 ? -0.084 20.501 28.033 1.00 19.08 242 ILE A CA 1
ATOM 1754 C C . ILE A 1 242 ? -0.406 20.474 26.511 1.00 19.91 242 ILE A C 1
ATOM 1755 O O . ILE A 1 242 ? -0.112 19.478 25.794 1.00 21.36 242 ILE A O 1
ATOM 1760 N N . ALA A 1 243 ? -0.973 21.568 26.051 1.00 17.79 243 ALA A N 1
ATOM 1761 C CA . ALA A 1 243 ? -1.318 21.760 24.638 1.00 21.34 243 ALA A CA 1
ATOM 1762 C C . ALA A 1 243 ? -0.046 21.749 23.838 1.00 30.28 243 ALA A C 1
ATOM 1763 O O . ALA A 1 243 ? -0.038 21.283 22.712 1.00 21.80 243 ALA A O 1
ATOM 1765 N N . ILE A 1 244 ? 1.044 22.293 24.409 1.00 20.64 244 ILE A N 1
ATOM 1766 C CA . ILE A 1 244 ? 2.353 22.263 23.709 1.00 25.10 244 ILE A CA 1
ATOM 1767 C C . ILE A 1 244 ? 2.859 20.768 23.619 1.00 21.21 244 ILE A C 1
ATOM 1768 O O . ILE A 1 244 ? 3.273 20.304 22.548 1.00 27.33 244 ILE A O 1
ATOM 1773 N N . ALA A 1 245 ? 2.762 20.018 24.711 1.00 17.40 245 ALA A N 1
ATOM 1774 C CA . ALA A 1 245 ? 3.166 18.633 24.733 1.00 18.24 245 ALA A CA 1
ATOM 1775 C C . ALA A 1 245 ? 2.331 17.841 23.716 1.00 39.84 245 ALA A C 1
ATOM 1776 O O . ALA A 1 245 ? 2.876 16.990 22.939 1.00 25.89 245 ALA A O 1
ATOM 1778 N N . LYS A 1 246 ? 1.018 18.076 23.706 1.00 32.36 246 LYS A N 1
ATOM 1779 C CA . LYS A 1 246 ? 0.172 17.305 22.750 1.00 29.71 246 LYS A CA 1
ATOM 1780 C C . LYS A 1 246 ? 0.553 17.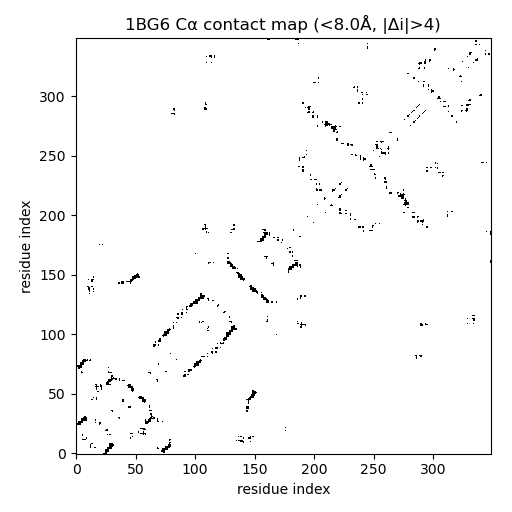554 21.306 1.00 27.19 246 LYS A C 1
ATOM 1781 O O . LYS A 1 246 ? 0.581 16.628 20.505 1.00 34.93 246 LYS A O 1
ATOM 1787 N N . ALA A 1 247 ? 0.935 18.782 20.982 1.00 20.07 247 ALA A N 1
ATOM 1788 C CA . ALA A 1 247 ? 1.377 19.101 19.631 1.00 22.81 247 ALA A CA 1
ATOM 1789 C C . ALA A 1 247 ? 2.678 18.299 19.207 1.00 34.51 247 ALA A C 1
ATOM 1790 O O . ALA A 1 247 ? 3.050 18.315 18.060 1.00 35.91 247 ALA A O 1
ATOM 1792 N N . PHE A 1 248 ? 3.349 17.621 20.144 1.00 28.71 248 PHE A N 1
ATOM 1793 C CA . PHE A 1 248 ? 4.526 16.841 19.746 1.00 21.74 248 PHE A CA 1
ATOM 1794 C C . PHE A 1 248 ? 4.179 15.438 19.911 1.00 19.86 248 PHE A C 1
ATOM 1795 O O . PHE A 1 248 ? 5.042 14.568 19.885 1.00 38.34 248 PHE A O 1
ATOM 1803 N N . ASP A 1 249 ? 2.905 15.169 20.128 1.00 27.02 249 ASP A N 1
ATOM 1804 C CA . ASP A 1 249 ? 2.470 13.819 20.395 1.00 23.13 249 ASP A CA 1
ATOM 1805 C C . ASP A 1 249 ? 2.914 13.187 21.754 1.00 31.94 249 ASP A C 1
ATOM 1806 O O . ASP A 1 249 ? 3.124 11.954 21.882 1.00 37.26 249 ASP A O 1
ATOM 1811 N N . LEU A 1 250 ? 3.020 14.009 22.777 1.00 24.28 250 LEU A N 1
ATOM 1812 C CA . LEU A 1 250 ? 3.394 13.477 24.064 1.00 32.00 250 LEU A CA 1
ATOM 1813 C C . LEU A 1 250 ? 2.243 13.576 25.028 1.00 26.44 250 LEU A C 1
ATOM 1814 O O . LEU A 1 250 ? 1.409 14.496 24.905 1.00 36.08 250 LEU A O 1
ATOM 1819 N N . ASN A 1 251 ? 2.203 12.672 26.010 1.00 25.19 251 ASN A N 1
ATOM 1820 C CA . ASN A 1 251 ? 1.186 12.721 27.077 1.00 47.13 251 ASN A CA 1
ATOM 1821 C C . ASN A 1 251 ? 1.989 12.910 28.398 1.00 65.75 251 ASN A C 1
ATOM 1822 O O . ASN A 1 251 ? 2.390 11.950 29.065 1.00 60.49 251 ASN A O 1
ATOM 1827 N N . VAL A 1 252 ? 2.258 14.163 28.727 1.00 41.23 252 VAL A N 1
ATOM 1828 C CA . VAL A 1 252 ? 2.957 14.522 29.920 1.00 28.50 252 VAL A CA 1
ATOM 1829 C C . VAL A 1 252 ? 1.814 14.748 30.918 1.00 41.06 252 VAL A C 1
ATOM 1830 O O . VAL A 1 252 ? 0.656 15.034 30.494 1.00 33.56 252 VAL A O 1
ATOM 1834 N N . PRO A 1 253 ? 2.085 14.571 32.228 1.00 44.16 253 PRO A N 1
ATOM 1835 C CA . PRO A 1 253 ? 1.033 14.757 33.248 1.00 40.65 253 PRO A CA 1
ATOM 1836 C C . PRO A 1 253 ? 0.784 16.211 33.609 1.00 31.20 253 PRO A C 1
ATOM 1837 O O . PRO A 1 253 ? 1.697 17.057 33.577 1.00 30.71 253 PRO A O 1
ATOM 1841 N N . SER A 1 254 ? -0.460 16.494 33.967 1.00 31.84 254 SER A N 1
ATOM 1842 C CA . SER A 1 254 ? -0.876 17.807 34.387 1.00 30.44 254 SER A CA 1
ATOM 1843 C C . SER A 1 254 ? -0.270 18.020 35.781 1.00 22.63 254 SER A C 1
ATOM 1844 O O . SER A 1 254 ? 0.212 17.071 36.433 1.00 26.41 254 SER A O 1
ATOM 1847 N N . VAL A 1 255 ? -0.304 19.254 36.250 1.00 18.83 255 VAL A N 1
ATOM 1848 C CA . VAL A 1 255 ? 0.193 19.518 37.544 1.00 22.05 255 VAL A CA 1
ATOM 1849 C C . VAL A 1 255 ? -0.525 18.625 38.552 1.00 27.95 255 VAL A C 1
ATOM 1850 O O . VAL A 1 255 ? 0.103 18.074 39.451 1.00 29.37 255 VAL A O 1
ATOM 1854 N N . CYS A 1 256 ? -1.847 18.470 38.390 1.00 32.22 256 CYS A N 1
ATOM 1855 C CA . CYS A 1 256 ? -2.632 17.613 39.303 1.00 48.37 256 CYS A CA 1
ATOM 1856 C C . CYS A 1 256 ? -2.141 16.209 39.264 1.00 36.86 256 CYS A C 1
ATOM 1857 O O . CYS A 1 256 ? -1.894 15.599 40.321 1.00 30.53 256 CYS A O 1
ATOM 1860 N N . GLU A 1 257 ? -1.963 15.670 38.056 1.00 30.89 257 GLU A N 1
ATOM 1861 C CA . GLU A 1 257 ? -1.448 14.321 37.957 1.00 29.42 257 GLU A CA 1
ATOM 1862 C C . GLU A 1 257 ? -0.056 14.260 38.578 1.00 56.04 257 GLU A C 1
ATOM 1863 O O . GLU A 1 257 ? 0.300 13.322 39.212 1.00 41.54 257 GLU A O 1
ATOM 1869 N N . TRP A 1 258 ? 0.739 15.312 38.375 1.00 51.43 258 TRP A N 1
ATOM 1870 C CA . TRP A 1 258 ? 2.055 15.272 38.979 1.00 30.72 258 TRP A CA 1
ATOM 1871 C C . TRP A 1 258 ? 2.009 15.064 40.527 1.00 84.36 258 TRP A C 1
ATOM 1872 O O . TRP A 1 258 ? 2.986 14.550 41.048 1.00 51.66 258 TRP A O 1
ATOM 1883 N N . TYR A 1 259 ? 0.911 15.473 41.144 1.00 50.82 259 TYR A N 1
ATOM 1884 C CA . TYR A 1 259 ? 0.762 15.270 42.667 1.00 61.55 259 TYR A CA 1
ATOM 1885 C C . TYR A 1 259 ? 0.042 13.939 42.975 1.00 89.85 259 TYR A C 1
ATOM 1886 O O . TYR A 1 259 ? -0.651 13.815 44.004 1.00 100.00 259 TYR A O 1
ATOM 1895 N N . PRO A 1 267 ? -6.552 14.709 43.151 1.00 61.13 267 PRO A N 1
ATOM 1896 C CA . PRO A 1 267 ? -6.954 16.084 43.358 1.00 34.52 267 PRO A CA 1
ATOM 1897 C C . PRO A 1 267 ? -7.536 16.553 42.081 1.00 28.87 267 PRO A C 1
ATOM 1898 O O . PRO A 1 267 ? -6.987 16.300 40.983 1.00 39.27 267 PRO A O 1
ATOM 1902 N N . ALA A 1 268 ? -8.664 17.178 42.170 1.00 25.89 268 ALA A N 1
ATOM 1903 C CA . ALA A 1 268 ? -9.317 17.646 40.980 1.00 58.25 268 ALA A CA 1
ATOM 1904 C C . ALA A 1 268 ? -8.811 19.062 40.580 1.00 35.77 268 ALA A C 1
ATOM 1905 O O . ALA A 1 268 ? -9.094 19.570 39.458 1.00 27.94 268 ALA A O 1
ATOM 1907 N N . THR A 1 269 ? -8.104 19.715 41.505 1.00 29.66 269 THR A N 1
ATOM 1908 C CA . THR A 1 269 ? -7.649 21.036 41.249 1.00 18.16 269 THR A CA 1
ATOM 1909 C C . THR A 1 269 ? -6.307 21.212 41.855 1.00 26.98 269 THR A C 1
ATOM 1910 O O . THR A 1 269 ? -5.860 20.399 42.707 1.00 19.65 269 THR A O 1
ATOM 1914 N N . ILE A 1 270 ? -5.649 22.267 41.440 1.00 19.61 270 ILE A N 1
ATOM 1915 C CA . ILE A 1 270 ? -4.340 22.557 41.970 1.00 22.99 270 ILE A CA 1
ATOM 1916 C C . ILE A 1 270 ? -4.521 22.988 43.405 1.00 23.85 270 ILE A C 1
ATOM 1917 O O . ILE A 1 270 ? -3.753 22.627 44.289 1.00 23.37 270 ILE A O 1
ATOM 1922 N N . TYR A 1 271 ? -5.563 23.765 43.648 1.00 18.80 271 TYR A N 1
ATOM 1923 C CA . TYR A 1 271 ? -5.798 24.235 45.001 1.00 21.60 271 TYR A CA 1
ATOM 1924 C C . TYR A 1 271 ? -5.936 23.057 45.990 1.00 18.32 271 TYR A C 1
ATOM 1925 O O . TYR A 1 271 ? -5.346 23.035 47.081 1.00 26.54 271 TYR A O 1
ATOM 1934 N N . GLU A 1 272 ? -6.712 22.055 45.605 1.00 19.13 272 GLU A N 1
ATOM 1935 C CA . GLU A 1 272 ? -6.905 20.905 46.431 1.00 20.84 272 GLU A CA 1
ATOM 1936 C C . GLU A 1 272 ? -5.589 20.202 46.692 1.00 27.16 272 GLU A C 1
ATOM 1937 O O . GLU A 1 272 ? -5.230 19.951 47.812 1.00 31.17 272 GLU A O 1
ATOM 1943 N N . ALA A 1 273 ? -4.853 19.948 45.631 1.00 27.84 273 ALA A N 1
ATOM 1944 C CA . ALA A 1 273 ? -3.531 19.273 45.680 1.00 31.59 273 ALA A CA 1
ATOM 1945 C C . ALA A 1 273 ? -2.494 19.897 46.671 1.00 31.45 273 ALA A C 1
ATOM 1946 O O . ALA A 1 273 ? -1.794 19.211 47.430 1.00 34.29 273 ALA A O 1
ATOM 1948 N N . VAL A 1 274 ? -2.404 21.194 46.604 1.00 22.52 274 VAL A N 1
ATOM 1949 C CA . VAL A 1 274 ? -1.498 21.957 47.319 1.00 31.32 274 VAL A CA 1
ATOM 1950 C C . VAL A 1 274 ? -1.939 22.123 48.800 1.00 43.57 274 VAL A C 1
ATOM 1951 O O . VAL A 1 274 ? -1.173 21.912 49.720 1.00 31.92 274 VAL A O 1
ATOM 1955 N N . GLN A 1 275 ? -3.196 22.445 49.003 1.00 34.51 275 GLN A N 1
ATOM 1956 C CA . GLN A 1 275 ? -3.717 22.589 50.336 1.00 39.24 275 GLN A CA 1
ATOM 1957 C C . GLN A 1 275 ? -3.620 21.305 51.085 1.00 34.70 275 GLN A C 1
ATOM 1958 O O . GLN A 1 275 ? -3.487 21.297 52.289 1.00 100.00 275 GLN A O 1
ATOM 1964 N N . GLY A 1 276 ? -3.686 20.209 50.363 1.00 31.80 276 GLY A N 1
ATOM 1965 C CA . GLY A 1 276 ? -3.643 18.887 50.953 1.00 23.86 276 GLY A CA 1
ATOM 1966 C C . GLY A 1 276 ? -2.280 18.165 51.145 1.00 43.16 276 GLY A C 1
ATOM 1967 O O . GLY A 1 276 ? -2.265 17.081 51.693 1.00 64.24 276 GLY A O 1
ATOM 1968 N N . ASN A 1 277 ? -1.163 18.725 50.702 1.00 43.73 277 ASN A N 1
ATOM 1969 C CA . ASN A 1 277 ? 0.100 18.019 50.943 1.00 41.76 277 ASN A CA 1
ATOM 1970 C C . ASN A 1 277 ? 0.759 18.562 52.212 1.00 41.51 277 ASN A C 1
ATOM 1971 O O . ASN A 1 277 ? 1.113 19.729 52.267 1.00 39.81 277 ASN A O 1
ATOM 1976 N N . PRO A 1 278 ? 0.872 17.728 53.248 1.00 72.52 278 PRO A N 1
ATOM 1977 C CA . PRO A 1 278 ? 1.448 18.171 54.531 1.00 39.59 278 PRO A CA 1
ATOM 1978 C C . PRO A 1 278 ? 2.862 18.574 54.402 1.00 39.89 278 PRO A C 1
ATOM 1979 O O . PRO A 1 278 ? 3.368 19.291 55.246 1.00 50.44 278 PRO A O 1
ATOM 1983 N N . ALA A 1 279 ? 3.498 18.112 53.306 1.00 32.44 279 ALA A N 1
ATOM 1984 C CA . ALA A 1 279 ? 4.911 18.439 52.957 1.00 64.11 279 ALA A CA 1
ATOM 1985 C C . ALA A 1 279 ? 5.163 19.949 52.747 1.00 69.70 279 ALA A C 1
ATOM 1986 O O . ALA A 1 279 ? 6.299 20.404 52.842 1.00 51.73 279 ALA A O 1
ATOM 1988 N N . TYR A 1 280 ? 4.074 20.679 52.401 1.00 41.60 280 TYR A N 1
ATOM 1989 C CA . TYR A 1 280 ? 4.056 22.132 52.093 1.00 27.05 280 TYR A CA 1
ATOM 1990 C C . TYR A 1 280 ? 3.821 22.948 53.336 1.00 62.74 280 TYR A C 1
ATOM 1991 O O . TYR A 1 280 ? 3.853 24.178 53.274 1.00 44.07 280 TYR A O 1
ATOM 2000 N N . ARG A 1 281 ? 3.580 22.250 54.454 1.00 31.93 281 ARG A N 1
ATOM 2001 C CA . ARG A 1 281 ? 3.422 22.846 55.756 1.00 38.34 281 ARG A CA 1
ATOM 2002 C C . ARG A 1 281 ? 4.791 23.438 56.175 1.00 100.00 281 ARG A C 1
ATOM 2003 O O . ARG A 1 281 ? 5.802 22.694 56.418 1.00 57.49 281 ARG A O 1
ATOM 2011 N N . GLY A 1 282 ? 4.848 24.753 56.242 1.00 39.00 282 GLY A N 1
ATOM 2012 C CA . GLY A 1 282 ? 6.071 25.413 56.635 1.00 34.86 282 GLY A CA 1
ATOM 2013 C C . GLY A 1 282 ? 6.926 26.016 55.542 1.00 53.47 282 GLY A C 1
ATOM 2014 O O . GLY A 1 282 ? 7.998 26.577 55.837 1.00 100.00 282 GLY A O 1
ATOM 2015 N N . ILE A 1 283 ? 6.496 25.911 54.288 1.00 29.19 283 ILE A N 1
ATOM 2016 C CA . ILE A 1 283 ? 7.292 26.509 53.202 1.00 33.26 283 ILE A CA 1
ATOM 2017 C C . ILE A 1 283 ? 6.925 28.034 53.070 1.00 35.17 283 ILE A C 1
ATOM 2018 O O . ILE A 1 283 ? 5.736 28.411 52.872 1.00 27.28 283 ILE A O 1
ATOM 2023 N N . ALA A 1 284 ? 7.922 28.904 53.232 1.00 29.98 284 ALA A N 1
ATOM 2024 C CA . ALA A 1 284 ? 7.663 30.340 53.138 1.00 31.54 284 ALA A CA 1
ATOM 2025 C C . ALA A 1 284 ? 7.823 30.826 51.718 1.00 25.78 284 ALA A C 1
ATOM 2026 O O . ALA A 1 284 ? 8.514 30.194 50.879 1.00 27.04 284 ALA A O 1
ATOM 2028 N N . GLY A 1 285 ? 7.159 31.936 51.425 1.00 24.01 285 GLY A N 1
ATOM 2029 C CA . GLY A 1 285 ? 7.254 32.501 50.122 1.00 23.54 285 GLY A CA 1
ATOM 2030 C C . GLY A 1 285 ? 8.590 33.243 50.110 1.00 26.02 285 GLY A C 1
ATOM 2031 O O . GLY A 1 285 ? 9.261 33.347 51.159 1.00 22.21 285 GLY A O 1
ATOM 2032 N N . PRO A 1 286 ? 8.954 33.796 48.957 1.00 33.87 286 PRO A N 1
ATOM 2033 C CA . PRO A 1 286 ? 10.182 34.537 48.834 1.00 22.87 286 PRO A CA 1
ATOM 2034 C C . PRO A 1 286 ? 10.106 35.780 49.683 1.00 22.45 286 PRO A C 1
ATOM 2035 O O . PRO A 1 286 ? 9.037 36.389 49.857 1.00 17.59 286 PRO A O 1
ATOM 2039 N N . ILE A 1 287 ? 11.261 36.205 50.168 1.00 18.98 287 ILE A N 1
ATOM 2040 C CA . ILE A 1 287 ? 11.330 37.374 50.948 1.00 16.49 287 ILE A CA 1
ATOM 2041 C C . ILE A 1 287 ? 11.841 38.554 50.227 1.00 15.33 287 ILE A C 1
ATOM 2042 O O . ILE A 1 287 ? 12.036 39.615 50.821 1.00 26.79 287 ILE A O 1
ATOM 2047 N N . ASN A 1 288 ? 12.033 38.407 48.926 1.00 24.65 288 ASN A N 1
ATOM 2048 C CA . ASN A 1 288 ? 12.428 39.535 48.055 1.00 24.37 288 ASN A CA 1
ATOM 2049 C C . ASN A 1 288 ? 12.145 39.078 46.635 1.00 15.08 288 ASN A C 1
ATOM 2050 O O . ASN A 1 288 ? 11.792 37.874 46.406 1.00 20.08 288 ASN A O 1
A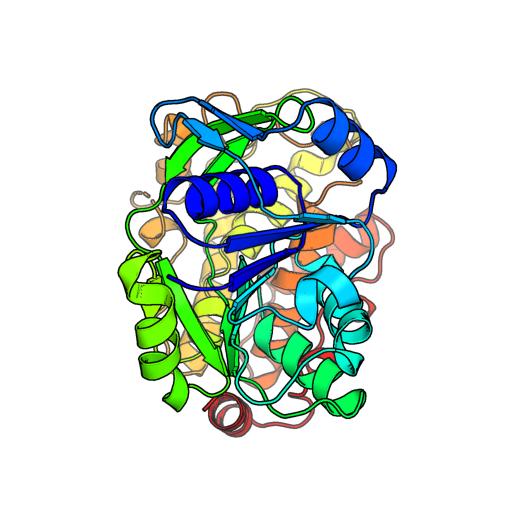TOM 2055 N N . LEU A 1 289 ? 12.367 39.977 45.680 1.00 18.73 289 LEU A N 1
ATOM 2056 C CA . LEU A 1 289 ? 12.103 39.627 44.273 1.00 16.98 289 LEU A CA 1
ATOM 2057 C C . LEU A 1 289 ? 13.241 39.077 43.548 1.00 21.46 289 LEU A C 1
ATOM 2058 O O . LEU A 1 289 ? 13.133 38.758 42.371 1.00 23.91 289 LEU A O 1
ATOM 2063 N N . ASN A 1 290 ? 14.360 38.945 44.219 1.00 23.08 290 ASN A N 1
ATOM 2064 C CA . ASN A 1 290 ? 15.536 38.366 43.568 1.00 28.94 290 ASN A CA 1
ATOM 2065 C C . ASN A 1 290 ? 15.475 36.893 43.891 1.00 30.14 290 ASN A C 1
ATOM 2066 O O . ASN A 1 290 ? 16.284 36.357 44.627 1.00 34.87 290 ASN A O 1
ATOM 2071 N N . THR A 1 291 ? 14.440 36.265 43.406 1.00 23.08 291 THR A N 1
ATOM 2072 C CA . THR A 1 291 ? 14.181 34.872 43.708 1.00 13.91 291 THR A CA 1
ATOM 2073 C C . THR A 1 291 ? 14.282 33.953 42.473 1.00 20.63 291 THR A C 1
ATOM 2074 O O . THR A 1 291 ? 14.027 34.371 41.333 1.00 26.29 291 THR A O 1
ATOM 2078 N N . ARG A 1 292 ? 14.674 32.714 42.729 1.00 20.42 292 ARG A N 1
ATOM 2079 C CA . ARG A 1 292 ? 14.831 31.691 41.721 1.00 16.81 292 ARG A CA 1
ATOM 2080 C C . ARG A 1 292 ? 13.526 31.425 41.072 1.00 17.45 292 ARG A C 1
ATOM 2081 O O . ARG A 1 292 ? 13.463 30.873 39.976 1.00 22.05 292 ARG A O 1
ATOM 2089 N N . TYR A 1 293 ? 12.450 31.666 41.822 1.00 18.15 293 TYR A N 1
ATOM 2090 C CA . TYR A 1 293 ? 11.089 31.385 41.275 1.00 18.83 293 TYR A CA 1
ATOM 2091 C C . TYR A 1 293 ? 10.889 32.259 40.060 1.00 16.18 293 TYR A C 1
ATOM 2092 O O . TYR A 1 293 ? 10.070 31.954 39.225 1.00 16.95 293 TYR A O 1
ATOM 2101 N N . PHE A 1 294 ? 11.662 33.340 39.963 1.00 12.14 294 PHE A N 1
ATOM 2102 C CA . PHE A 1 294 ? 11.599 34.137 38.775 1.00 17.13 294 PHE A CA 1
ATOM 2103 C C . PHE A 1 294 ? 12.854 33.787 37.916 1.00 23.10 294 PHE A C 1
ATOM 2104 O O . PHE A 1 294 ? 12.783 33.287 36.824 1.00 17.15 294 PHE A O 1
ATOM 2112 N N . PHE A 1 295 ? 13.995 34.093 38.447 1.00 17.46 295 PHE A N 1
ATOM 2113 C CA . PHE A 1 295 ? 15.228 33.880 37.685 1.00 24.56 295 PHE A CA 1
ATOM 2114 C C . PHE A 1 295 ? 15.420 32.535 37.042 1.00 29.54 295 PHE A C 1
ATOM 2115 O O . PHE A 1 295 ? 15.797 32.433 35.879 1.00 31.26 295 PHE A O 1
ATOM 2123 N N . GLU A 1 296 ? 15.163 31.490 37.753 1.00 17.35 296 GLU A N 1
ATOM 2124 C CA . GLU A 1 296 ? 15.348 30.240 37.150 1.00 15.90 296 GLU A CA 1
ATOM 2125 C C . GLU A 1 296 ? 14.107 29.779 36.392 1.00 20.93 296 GLU A C 1
ATOM 2126 O O . GLU A 1 296 ? 14.197 29.251 35.280 1.00 16.79 296 GLU A O 1
ATOM 2132 N N . ASP A 1 297 ? 12.948 29.892 37.028 1.00 13.96 297 ASP A N 1
ATOM 2133 C CA . ASP A 1 297 ? 11.757 29.300 36.434 1.00 12.46 297 ASP A CA 1
ATOM 2134 C C . ASP A 1 297 ? 11.187 30.015 35.265 1.00 9.72 297 ASP A C 1
ATOM 2135 O O . ASP A 1 297 ? 10.436 29.427 34.428 1.00 16.32 297 ASP A O 1
ATOM 2140 N N . VAL A 1 298 ? 11.552 31.247 35.158 1.00 12.23 298 VAL A N 1
ATOM 2141 C CA . VAL A 1 298 ? 11.134 32.000 33.982 1.00 15.38 298 VAL A CA 1
ATOM 2142 C C . VAL A 1 298 ? 12.136 31.691 32.815 1.00 21.76 298 VAL A C 1
ATOM 2143 O O . VAL A 1 298 ? 11.728 31.234 31.731 1.00 18.76 298 VAL A O 1
ATOM 2147 N N . SER A 1 299 ? 13.428 31.880 33.067 1.00 19.82 299 SER A N 1
ATOM 2148 C CA . SER A 1 299 ? 14.466 31.606 31.996 1.00 14.22 299 SER A CA 1
ATOM 2149 C C . SER A 1 299 ? 14.499 30.254 31.446 1.00 13.62 299 SER A C 1
ATOM 2150 O O . SER A 1 299 ? 14.739 30.072 30.266 1.00 20.01 299 SER A O 1
ATOM 2153 N N . THR A 1 300 ? 14.382 29.260 32.327 1.00 15.53 300 THR A N 1
ATOM 2154 C CA . THR A 1 300 ? 14.465 27.855 31.936 1.00 15.19 300 THR A CA 1
ATOM 2155 C C . THR A 1 300 ? 13.154 27.143 31.965 1.00 16.33 300 THR A C 1
ATOM 2156 O O . THR A 1 300 ? 13.091 25.890 31.906 1.00 17.42 300 THR A O 1
ATOM 2160 N N . GLY A 1 301 ? 12.065 27.923 32.023 1.00 22.79 301 GLY A N 1
ATOM 2161 C CA . GLY A 1 301 ? 10.770 27.292 32.021 1.00 18.15 301 GLY A CA 1
ATOM 2162 C C . GLY A 1 301 ? 9.824 28.031 31.113 1.00 13.18 301 GLY A C 1
ATOM 2163 O O . GLY A 1 301 ? 9.558 27.593 30.034 1.00 20.47 301 GLY A O 1
ATOM 2164 N N . LEU A 1 302 ? 9.379 29.183 31.541 1.00 14.24 302 LEU A N 1
ATOM 2165 C CA . LEU A 1 302 ? 8.402 29.933 30.707 1.00 21.70 302 LEU A CA 1
ATOM 2166 C C . LEU A 1 302 ? 8.911 30.327 29.355 1.00 32.59 302 LEU A C 1
ATOM 2167 O O . LEU A 1 302 ? 8.169 30.225 28.329 1.00 21.64 302 LEU A O 1
ATOM 2172 N N . VAL A 1 303 ? 10.147 30.803 29.327 1.00 18.30 303 VAL A N 1
ATOM 2173 C CA . VAL A 1 303 ? 10.728 31.253 28.085 1.00 16.78 303 VAL A CA 1
ATOM 2174 C C . VAL A 1 303 ? 10.739 30.196 27.003 1.00 20.14 303 VAL A C 1
ATOM 2175 O O . VAL A 1 303 ? 10.257 30.434 25.886 1.00 17.65 303 VAL A O 1
ATOM 2179 N N . PRO A 1 304 ? 11.277 29.021 27.310 1.00 16.17 304 PRO A N 1
ATOM 2180 C CA . PRO A 1 304 ? 11.358 27.942 26.313 1.00 19.79 304 PRO A CA 1
ATOM 2181 C C . PRO A 1 304 ? 9.987 27.407 25.934 1.00 26.19 304 PRO A C 1
ATOM 2182 O O . PRO A 1 304 ? 9.736 27.029 24.801 1.00 17.42 304 PRO A O 1
ATOM 2186 N N . LEU A 1 305 ? 9.086 27.410 26.896 1.00 19.97 305 LEU A N 1
ATOM 2187 C CA . LEU A 1 305 ? 7.711 26.955 26.656 1.00 18.96 305 LEU A CA 1
ATOM 2188 C C . LEU A 1 305 ? 7.075 27.851 25.643 1.00 11.46 305 LEU A C 1
ATOM 2189 O O . LEU A 1 305 ? 6.516 27.387 24.656 1.00 17.53 305 LEU A O 1
ATOM 2194 N N . SER A 1 306 ? 7.203 29.146 25.857 1.00 15.89 306 SER A N 1
ATOM 2195 C CA . SER A 1 306 ? 6.655 30.114 24.905 1.00 24.65 306 SER A CA 1
ATOM 2196 C C . SER A 1 306 ? 7.306 29.912 23.506 1.00 52.40 306 SER A C 1
ATOM 2197 O O . SER A 1 306 ? 6.633 29.927 22.478 1.00 22.12 306 SER A O 1
ATOM 2200 N N . GLU A 1 307 ? 8.623 29.771 23.483 1.00 24.85 307 GLU A N 1
ATOM 2201 C CA . GLU A 1 307 ? 9.327 29.628 22.233 1.00 19.47 307 GLU A CA 1
ATOM 2202 C C . GLU A 1 307 ? 8.842 28.400 21.560 1.00 15.79 307 GLU A C 1
ATOM 2203 O O . GLU A 1 307 ? 8.577 28.403 20.378 1.00 25.69 307 GLU A O 1
ATOM 2209 N N . LEU A 1 308 ? 8.720 27.324 22.294 1.00 17.20 308 LEU A N 1
ATOM 2210 C CA . LEU A 1 308 ? 8.248 26.113 21.695 1.00 18.49 308 LEU A CA 1
ATOM 2211 C C . LEU A 1 308 ? 6.810 26.224 21.076 1.00 34.94 308 LEU A C 1
ATOM 2212 O O . LEU A 1 308 ? 6.570 25.778 19.963 1.00 24.51 308 LEU A O 1
ATOM 2217 N N . GLY A 1 309 ? 5.881 26.770 21.834 1.00 24.60 309 GLY A N 1
ATOM 2218 C CA . GLY A 1 309 ? 4.530 26.911 21.382 1.00 17.52 309 GLY A CA 1
ATOM 2219 C C . GLY A 1 309 ? 4.557 27.707 20.087 1.00 23.20 309 GLY A C 1
ATOM 2220 O O . GLY A 1 309 ? 3.828 27.401 19.144 1.00 29.89 309 GLY A O 1
ATOM 2221 N N . ARG A 1 310 ? 5.382 28.748 20.053 1.00 28.13 310 ARG A N 1
ATOM 2222 C CA . ARG A 1 310 ? 5.494 29.564 18.829 1.00 40.40 310 ARG A CA 1
ATOM 2223 C C . ARG A 1 310 ? 5.846 28.611 17.642 1.00 45.36 310 ARG A C 1
ATOM 2224 O O . ARG A 1 310 ? 5.239 28.660 16.593 1.00 57.60 310 ARG A O 1
ATOM 2232 N N . ALA A 1 311 ? 6.813 27.729 17.851 1.00 40.84 311 ALA A N 1
ATOM 2233 C CA . ALA A 1 311 ? 7.207 26.770 16.802 1.00 30.69 311 ALA A CA 1
ATOM 2234 C C . ALA A 1 311 ? 6.074 25.879 16.303 1.00 36.48 311 ALA A C 1
ATOM 2235 O O . ALA A 1 311 ? 5.784 25.864 15.136 1.00 51.96 311 ALA A O 1
ATOM 2237 N N . VAL A 1 312 ? 5.476 25.105 17.201 1.00 33.58 312 VAL A N 1
ATOM 2238 C CA . VAL A 1 312 ? 4.405 24.184 16.847 1.00 24.45 312 VAL A CA 1
ATOM 2239 C C . VAL A 1 312 ? 3.110 24.916 16.648 1.00 27.69 312 VAL A C 1
ATOM 2240 O O . VAL A 1 312 ? 2.035 24.288 16.564 1.00 33.27 312 VAL A O 1
ATOM 2244 N N . ASN A 1 313 ? 3.200 26.259 16.609 1.00 31.68 313 ASN A N 1
ATOM 2245 C CA . ASN A 1 313 ? 2.038 27.108 16.393 1.00 46.07 313 ASN A CA 1
ATOM 2246 C C . ASN A 1 313 ? 0.868 26.822 17.413 1.00 43.22 313 ASN A C 1
ATOM 2247 O O . ASN A 1 313 ? -0.291 26.657 17.046 1.00 44.77 313 ASN A O 1
ATOM 2252 N N . VAL A 1 314 ? 1.201 26.778 18.689 1.00 40.25 314 VAL A N 1
ATOM 2253 C CA . VAL A 1 314 ? 0.178 26.534 19.762 1.00 25.56 314 VAL A CA 1
ATOM 2254 C C . VAL A 1 314 ? 0.162 27.857 20.592 1.00 31.06 314 VAL A C 1
ATOM 2255 O O . VAL A 1 314 ? 1.202 28.339 20.997 1.00 25.69 314 VAL A O 1
ATOM 2259 N N . PRO A 1 315 ? -0.997 28.488 20.756 1.00 31.44 315 PRO A N 1
ATOM 2260 C CA . PRO A 1 315 ? -1.020 29.794 21.476 1.00 30.23 315 PRO A CA 1
ATOM 2261 C C . PRO A 1 315 ? -0.732 29.675 22.971 1.00 23.91 315 PRO A C 1
ATOM 2262 O O . PRO A 1 315 ? -1.178 28.732 23.637 1.00 19.63 315 PRO A O 1
ATOM 2266 N N . THR A 1 316 ? -0.011 30.633 23.495 1.00 23.03 316 THR A N 1
ATOM 2267 C CA . THR A 1 316 ? 0.327 30.586 24.908 1.00 20.59 316 THR A CA 1
ATOM 2268 C C . THR A 1 316 ? 0.164 32.027 25.447 1.00 24.52 316 THR A C 1
ATOM 2269 O O . THR A 1 316 ? 1.100 32.626 25.978 1.00 18.51 316 THR A O 1
ATOM 2273 N N . PRO A 1 317 ? -1.039 32.578 25.281 1.00 22.17 317 PRO A N 1
ATOM 2274 C CA . PRO A 1 317 ? -1.349 33.933 25.773 1.00 24.44 317 PRO A CA 1
ATOM 2275 C C . PRO A 1 317 ? -1.120 34.121 27.289 1.00 16.63 317 PRO A C 1
ATOM 2276 O O . PRO A 1 317 ? -0.660 35.203 27.737 1.00 20.96 317 PRO A O 1
ATOM 2280 N N . LEU A 1 318 ? -1.450 33.112 28.076 1.00 16.30 318 LEU A N 1
ATOM 2281 C CA . LEU A 1 318 ? -1.265 33.251 29.534 1.00 17.62 318 LEU A CA 1
ATOM 2282 C C . LEU A 1 318 ? 0.181 33.124 29.873 1.00 15.40 318 LEU A C 1
ATOM 2283 O O . LEU A 1 318 ? 0.730 34.005 30.562 1.00 21.84 318 LEU A O 1
ATOM 2288 N N . ILE A 1 319 ? 0.842 32.107 29.385 1.00 13.58 319 ILE A N 1
ATOM 2289 C CA . ILE A 1 319 ? 2.282 32.057 29.661 1.00 20.23 319 ILE A CA 1
ATOM 2290 C C . ILE A 1 319 ? 2.955 33.412 29.241 1.00 16.22 319 ILE A C 1
ATOM 2291 O O . ILE A 1 319 ? 3.708 34.019 29.989 1.00 15.72 319 ILE A O 1
ATOM 2296 N N . ASP A 1 320 ? 2.637 33.895 28.054 1.00 16.22 320 ASP A N 1
ATOM 2297 C CA . ASP A 1 320 ? 3.231 35.157 27.588 1.00 15.46 320 ASP A CA 1
ATOM 2298 C C . ASP A 1 320 ? 2.927 36.342 28.437 1.00 20.97 320 ASP A C 1
ATOM 2299 O O . ASP A 1 320 ? 3.782 37.230 28.580 1.00 21.45 320 ASP A O 1
ATOM 2304 N N . ALA A 1 321 ? 1.685 36.416 28.950 1.00 13.74 321 ALA A N 1
ATOM 2305 C CA . ALA A 1 321 ? 1.276 37.495 29.773 1.00 14.34 321 ALA A CA 1
ATOM 2306 C C . ALA A 1 321 ? 2.068 37.498 31.073 1.00 12.62 321 ALA A C 1
ATOM 2307 O O . ALA A 1 321 ? 2.495 38.535 31.558 1.00 16.98 321 ALA A O 1
ATOM 2309 N N . VAL A 1 322 ? 2.241 36.331 31.636 1.00 14.46 322 VAL A N 1
ATOM 2310 C CA . VAL A 1 322 ? 2.997 36.206 32.879 1.00 17.75 322 VAL A CA 1
ATOM 2311 C C . VAL A 1 322 ? 4.435 36.581 32.641 1.00 22.05 322 VAL A C 1
ATOM 2312 O O . VAL A 1 322 ? 5.011 37.334 33.382 1.00 15.49 322 VAL A O 1
ATOM 2316 N N . LEU A 1 323 ? 4.993 36.022 31.573 1.00 19.16 323 LEU A N 1
ATOM 2317 C CA . LEU A 1 323 ? 6.363 36.306 31.157 1.00 23.66 323 LEU A CA 1
ATOM 2318 C C . LEU A 1 323 ? 6.555 37.822 30.993 1.00 20.66 323 LEU A C 1
ATOM 2319 O O . LEU A 1 323 ? 7.464 38.435 31.587 1.00 21.01 323 LEU A O 1
ATOM 2324 N N . ASP A 1 324 ? 5.723 38.453 30.207 1.00 13.40 324 ASP A N 1
ATOM 2325 C CA . ASP A 1 324 ? 5.892 39.902 30.023 1.00 21.82 324 ASP A CA 1
ATOM 2326 C C . ASP A 1 324 ? 5.761 40.779 31.318 1.00 22.31 324 ASP A C 1
ATOM 2327 O O . ASP A 1 324 ? 6.480 41.778 31.522 1.00 20.06 324 ASP A O 1
ATOM 2332 N N . LEU A 1 325 ? 4.845 40.414 32.172 1.00 17.07 325 LEU A N 1
ATOM 2333 C CA . LEU A 1 325 ? 4.664 41.189 33.411 1.00 16.67 325 LEU A CA 1
ATOM 2334 C C . LEU A 1 325 ? 5.913 41.024 34.379 1.00 12.01 325 LEU A C 1
ATOM 2335 O O . LEU A 1 325 ? 6.416 41.990 34.928 1.00 18.26 325 LEU A O 1
ATOM 2340 N N . ILE A 1 326 ? 6.395 39.798 34.495 1.00 16.39 326 ILE A N 1
ATOM 2341 C CA . ILE A 1 326 ? 7.544 39.573 35.333 1.00 17.24 326 ILE A CA 1
ATOM 2342 C C . ILE A 1 326 ? 8.785 40.316 34.797 1.00 23.41 326 ILE A C 1
ATOM 2343 O O . ILE A 1 326 ? 9.552 40.892 35.548 1.00 23.99 326 ILE A O 1
ATOM 2348 N N . SER A 1 327 ? 8.976 40.282 33.484 1.00 13.44 327 SER A N 1
ATOM 2349 C CA . SER A 1 327 ? 10.143 40.969 32.906 1.00 19.96 327 SER A CA 1
ATOM 2350 C C . SER A 1 327 ? 10.116 42.427 33.266 1.00 27.20 327 SER A C 1
ATOM 2351 O O . SER A 1 327 ? 11.107 43.027 33.617 1.00 17.83 327 SER A O 1
ATOM 2354 N N . SER A 1 328 ? 8.967 43.031 33.145 1.00 18.27 328 SER A N 1
ATOM 2355 C CA . SER A 1 328 ? 8.907 44.417 33.427 1.00 21.32 328 SER A CA 1
ATOM 2356 C C . SER A 1 328 ? 8.920 44.637 34.870 1.00 18.16 328 SER A C 1
ATOM 2357 O O . SER A 1 328 ? 9.304 45.671 35.333 1.00 22.28 328 SER A O 1
ATOM 2360 N N . LEU A 1 329 ? 8.315 43.727 35.603 1.00 17.17 329 LEU A N 1
ATOM 2361 C CA . LEU A 1 329 ? 8.240 43.936 37.006 1.00 12.22 329 LEU A CA 1
ATOM 2362 C C . LEU A 1 329 ? 9.730 44.006 37.549 1.00 33.50 329 LEU A C 1
ATOM 2363 O O . LEU A 1 329 ? 10.058 44.804 38.404 1.00 22.98 329 LEU A O 1
ATOM 2368 N N . ILE A 1 330 ? 10.614 43.165 37.046 1.00 17.40 330 ILE A N 1
ATOM 2369 C CA . ILE A 1 330 ? 11.952 43.201 37.565 1.00 18.02 330 ILE A CA 1
ATOM 2370 C C . ILE A 1 330 ? 12.977 43.694 36.585 1.00 22.70 330 ILE A C 1
ATOM 2371 O O . ILE A 1 330 ? 14.159 43.434 36.736 1.00 25.83 330 ILE A O 1
ATOM 2376 N N . ASP A 1 331 ? 12.542 44.378 35.559 1.00 23.84 331 ASP A N 1
ATOM 2377 C CA . ASP A 1 331 ? 13.503 44.940 34.605 1.00 21.09 331 ASP A CA 1
ATOM 2378 C C . ASP A 1 331 ? 14.530 43.954 34.064 1.00 28.20 331 ASP A C 1
ATOM 2379 O O . ASP A 1 331 ? 15.736 44.267 33.980 1.00 22.83 331 ASP A O 1
ATOM 2384 N N . THR A 1 332 ? 14.069 42.79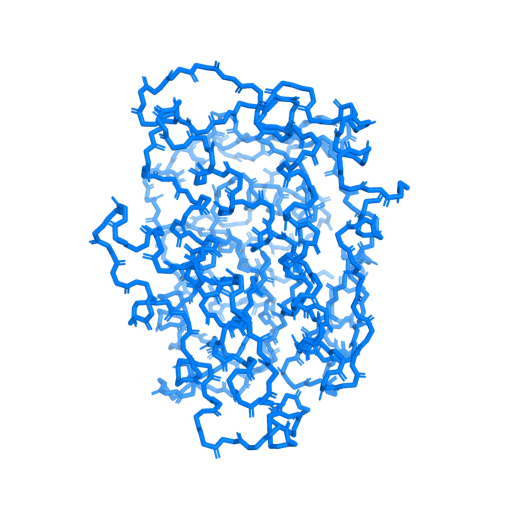5 33.646 1.00 21.55 332 THR A N 1
ATOM 2385 C CA . THR A 1 332 ? 14.953 41.739 33.100 1.00 18.57 332 THR A CA 1
ATOM 2386 C C . THR A 1 332 ? 14.303 41.251 31.844 1.00 23.65 332 THR A C 1
ATOM 2387 O O . THR A 1 332 ? 13.168 40.838 31.859 1.00 20.74 332 THR A O 1
ATOM 2391 N N . ASP A 1 333 ? 15.030 41.330 30.743 1.00 29.51 333 ASP A N 1
ATOM 2392 C CA . ASP A 1 333 ? 14.531 40.875 29.492 1.00 19.24 333 ASP A CA 1
ATOM 2393 C C . ASP A 1 333 ? 14.718 39.382 29.400 1.00 21.55 333 ASP A C 1
ATOM 2394 O O . ASP A 1 333 ? 15.683 38.862 28.825 1.00 21.04 333 ASP A O 1
ATOM 2399 N N . PHE A 1 334 ? 13.803 38.667 29.977 1.00 19.20 334 PHE A N 1
ATOM 2400 C CA . PHE A 1 334 ? 13.897 37.252 29.966 1.00 16.34 334 PHE A CA 1
ATOM 2401 C C . PHE A 1 334 ? 13.783 36.584 28.594 1.00 22.68 334 PHE A C 1
ATOM 2402 O O . PHE A 1 334 ? 14.329 35.465 28.377 1.00 25.87 334 PHE A O 1
ATOM 2410 N N . ARG A 1 335 ? 13.054 37.234 27.657 1.00 16.01 335 ARG A N 1
ATOM 2411 C CA . ARG A 1 335 ? 12.898 36.639 26.336 1.00 22.68 335 ARG A CA 1
ATOM 2412 C C . ARG A 1 335 ? 14.270 36.643 25.617 1.00 21.46 335 ARG A C 1
ATOM 2413 O O . ARG A 1 335 ? 14.532 35.811 24.763 1.00 27.21 335 ARG A O 1
ATOM 2421 N N . LYS A 1 336 ? 15.135 37.542 26.013 1.00 21.37 336 LYS A N 1
ATOM 2422 C CA . LYS A 1 336 ? 16.442 37.568 25.433 1.00 45.65 336 LYS A CA 1
ATOM 2423 C C . LYS A 1 336 ? 17.398 36.694 26.235 1.00 29.14 336 LYS A C 1
ATOM 2424 O O . LYS A 1 336 ? 18.150 35.920 25.665 1.00 27.60 336 LYS A O 1
ATOM 2430 N N . GLU A 1 337 ? 17.354 36.795 27.559 1.00 25.30 337 GLU A N 1
ATOM 2431 C CA . GLU A 1 337 ? 18.278 36.020 28.379 1.00 20.35 337 GLU A CA 1
ATOM 2432 C C . GLU A 1 337 ? 17.958 34.608 28.701 1.00 35.87 337 GLU A C 1
ATOM 2433 O O . GLU A 1 337 ? 18.831 33.905 29.148 1.00 31.67 337 GLU A O 1
ATOM 2439 N N . GLY A 1 338 ? 16.710 34.182 28.509 1.00 22.82 338 GLY A N 1
ATOM 2440 C CA . GLY A 1 338 ? 16.326 32.819 28.847 1.00 13.69 338 GLY A CA 1
ATOM 2441 C C . GLY A 1 338 ? 16.668 31.882 27.742 1.00 17.33 338 GLY A C 1
ATOM 2442 O O . GLY A 1 338 ? 17.398 32.229 26.803 1.00 22.38 338 GLY A O 1
ATOM 2443 N N . ARG A 1 339 ? 16.133 30.694 27.825 1.00 17.19 339 ARG A N 1
ATOM 2444 C CA . ARG A 1 339 ? 16.396 29.651 26.825 1.00 20.74 339 ARG A CA 1
ATOM 2445 C C . ARG A 1 339 ? 15.525 29.784 25.546 1.00 27.04 339 ARG A C 1
ATOM 2446 O O . ARG A 1 339 ? 14.418 29.266 25.493 1.00 24.88 339 ARG A O 1
ATOM 2454 N N . THR A 1 340 ? 16.086 30.369 24.510 1.00 21.05 340 THR A N 1
ATOM 2455 C CA . THR A 1 340 ? 15.399 30.554 23.233 1.00 17.68 340 THR A CA 1
ATOM 2456 C C . THR A 1 340 ? 15.611 29.360 22.355 1.00 21.06 340 THR A C 1
ATOM 2457 O O . THR A 1 340 ? 16.459 28.584 22.624 1.00 21.35 340 THR A O 1
ATOM 2461 N N . LEU A 1 341 ? 14.805 29.215 21.278 1.00 19.10 341 LEU A N 1
ATOM 2462 C CA . LEU A 1 341 ? 14.974 28.090 20.400 1.00 19.51 341 LEU A CA 1
ATOM 2463 C C . LEU A 1 341 ? 16.413 28.021 19.916 1.00 16.27 341 LEU A C 1
ATOM 2464 O O . LEU A 1 341 ? 16.982 26.908 19.639 1.00 23.07 341 LEU A O 1
ATOM 2469 N N . GLU A 1 342 ? 17.011 29.177 19.814 1.00 17.61 342 GLU A N 1
ATOM 2470 C CA . GLU A 1 342 ? 18.395 29.256 19.326 1.00 35.36 342 GLU A CA 1
ATOM 2471 C C . GLU A 1 342 ? 19.390 28.621 20.267 1.00 42.07 342 GLU A C 1
ATOM 2472 O O . GLU A 1 342 ? 20.209 27.809 19.842 1.00 24.73 342 GLU A O 1
ATOM 2478 N N . LYS A 1 343 ? 19.264 28.935 21.558 1.00 28.52 343 LYS A N 1
ATOM 2479 C CA . LYS A 1 343 ? 20.102 28.318 22.589 1.00 16.81 343 LYS A CA 1
ATOM 2480 C C . LYS A 1 343 ? 19.892 26.810 22.663 1.00 19.07 343 LYS A C 1
ATOM 2481 O O . LYS A 1 343 ? 20.799 26.084 23.016 1.00 24.83 343 LYS A O 1
ATOM 2487 N N . LEU A 1 344 ? 18.718 26.328 22.265 1.00 15.68 344 LEU A N 1
ATOM 2488 C CA . LEU A 1 344 ? 18.471 24.890 22.291 1.00 18.08 344 LEU A CA 1
ATOM 2489 C C . LEU A 1 344 ? 18.914 24.209 21.027 1.00 18.51 344 LEU A C 1
ATOM 2490 O O . LEU A 1 344 ? 18.854 22.975 20.922 1.00 19.88 344 LEU A O 1
ATOM 2495 N N . GLY A 1 345 ? 19.355 24.999 20.053 1.00 30.43 345 GLY A N 1
ATOM 2496 C CA . GLY A 1 345 ? 19.776 24.432 18.767 1.00 49.57 345 GLY A CA 1
ATOM 2497 C C . GLY A 1 345 ? 18.537 23.927 17.966 1.00 100.00 345 GLY A C 1
ATOM 2498 O O . GLY A 1 345 ? 18.605 22.924 17.237 1.00 31.95 345 GLY A O 1
ATOM 2499 N N . LEU A 1 346 ? 17.421 24.627 18.108 1.00 30.66 346 LEU A N 1
ATOM 2500 C CA . LEU A 1 346 ? 16.181 24.206 17.423 1.00 28.04 346 LEU A CA 1
ATOM 2501 C C . LEU A 1 346 ? 15.639 25.293 16.421 1.00 25.35 346 LEU A C 1
ATOM 2502 O O . LEU A 1 346 ? 14.541 25.128 15.845 1.00 39.06 346 LEU A O 1
ATOM 2507 N N . SER A 1 347 ? 16.407 26.379 16.270 1.00 44.30 347 SER A N 1
ATOM 2508 C CA . SER A 1 347 ? 16.074 27.492 15.399 1.00 45.38 347 SER A CA 1
ATOM 2509 C C . SER A 1 347 ? 15.811 27.019 13.964 1.00 35.74 347 SER A C 1
ATOM 2510 O O . SER A 1 347 ? 16.648 26.293 13.383 1.00 58.94 347 SER A O 1
ATOM 2513 N N . GLY A 1 348 ? 14.648 27.435 13.411 1.00 50.73 348 GLY A N 1
ATOM 2514 C CA . GLY A 1 348 ? 14.248 27.105 12.040 1.00 61.21 348 GLY A CA 1
ATOM 2515 C C . GLY A 1 348 ? 13.798 25.671 11.781 1.00 72.76 348 GLY A C 1
ATOM 2516 O O . GLY A 1 348 ? 13.723 25.238 10.629 1.00 55.32 348 GLY A O 1
ATOM 2517 N N . LEU A 1 349 ? 13.503 24.936 12.844 1.00 41.95 349 LEU A N 1
ATOM 2518 C CA . LEU A 1 349 ? 13.032 23.570 12.715 1.00 45.66 349 LEU A CA 1
ATOM 2519 C C . LEU A 1 349 ? 11.517 23.577 12.801 1.00 39.52 349 LEU A C 1
ATOM 2520 O O . LEU A 1 349 ? 10.912 24.356 13.547 1.00 59.25 349 LEU A O 1
ATOM 2525 N N . THR A 1 350 ? 10.904 22.710 12.036 1.00 48.44 350 THR A N 1
ATOM 2526 C CA . THR A 1 350 ? 9.483 22.586 12.038 1.00 44.05 350 THR A CA 1
ATOM 2527 C C . THR A 1 350 ? 9.149 21.670 13.214 1.00 61.99 350 THR A C 1
ATOM 2528 O O . THR A 1 350 ? 10.022 20.926 13.747 1.00 38.75 350 THR A O 1
ATOM 2532 N N . ALA A 1 351 ? 7.918 21.688 13.628 1.00 29.68 351 ALA A N 1
ATOM 2533 C CA . ALA A 1 351 ? 7.530 20.836 14.690 1.00 20.56 351 ALA A CA 1
ATOM 2534 C C . ALA A 1 351 ? 8.153 19.410 14.525 1.00 38.59 351 ALA A C 1
ATOM 2535 O O . ALA A 1 351 ? 8.593 18.766 15.500 1.00 35.23 351 ALA A O 1
ATOM 2537 N N . ALA A 1 352 ? 8.179 18.921 13.294 1.00 32.53 352 ALA A N 1
ATOM 2538 C CA . ALA A 1 352 ? 8.695 17.559 13.013 1.00 30.74 352 ALA A CA 1
ATOM 2539 C C . ALA A 1 352 ? 10.175 17.531 13.073 1.00 28.69 352 ALA A C 1
ATOM 2540 O O . ALA A 1 352 ? 10.780 16.515 13.535 1.00 32.22 352 ALA A O 1
ATOM 2542 N N . GLY A 1 353 ? 10.779 18.656 12.677 1.00 19.75 353 GLY A N 1
ATOM 2543 C CA . GLY A 1 353 ? 12.224 18.784 12.728 1.00 22.02 353 GLY A CA 1
ATOM 2544 C C . GLY A 1 353 ? 12.653 18.750 14.188 1.00 31.18 353 GLY A C 1
ATOM 2545 O O . GLY A 1 353 ? 13.679 18.146 14.564 1.00 26.58 353 GLY A O 1
ATOM 2546 N N . ILE A 1 354 ? 11.892 19.390 15.031 1.00 29.45 354 ILE A N 1
ATOM 2547 C CA . ILE A 1 354 ? 12.227 19.358 16.418 1.00 26.11 354 ILE A CA 1
ATOM 2548 C C . ILE A 1 354 ? 12.092 17.932 16.947 1.00 23.49 354 ILE A C 1
ATOM 2549 O O . ILE A 1 354 ? 12.908 17.463 17.763 1.00 24.39 354 ILE A O 1
ATOM 2554 N N . ARG A 1 355 ? 11.084 17.223 16.508 1.00 18.25 355 ARG A N 1
ATOM 2555 C CA . ARG A 1 355 ? 10.959 15.900 17.011 1.00 21.43 355 ARG A CA 1
ATOM 2556 C C . ARG A 1 355 ? 12.113 15.113 16.519 1.00 33.55 355 ARG A C 1
ATOM 2557 O O . ARG A 1 355 ? 12.629 14.248 17.211 1.00 26.56 355 ARG A O 1
ATOM 2565 N N . SER A 1 356 ? 12.516 15.368 15.283 1.00 22.64 356 SER A N 1
ATOM 2566 C CA . SER A 1 356 ? 13.660 14.577 14.722 1.00 27.43 356 SER A CA 1
ATOM 2567 C C . SER A 1 356 ? 15.012 14.908 15.396 1.00 27.48 356 SER A C 1
ATOM 2568 O O . SER A 1 356 ? 15.916 14.050 15.480 1.00 24.09 356 SER A O 1
ATOM 2571 N N . ALA A 1 357 ? 15.160 16.143 15.881 1.00 21.52 357 ALA A N 1
ATOM 2572 C CA . ALA A 1 357 ? 16.412 16.531 16.536 1.00 28.75 357 ALA A CA 1
ATOM 2573 C C . ALA A 1 357 ? 16.711 15.831 17.878 1.00 27.06 357 ALA A C 1
ATOM 2574 O O . ALA A 1 357 ? 17.832 15.767 18.281 1.00 34.36 357 ALA A O 1
ATOM 2576 N N . VAL A 1 358 ? 15.673 15.345 18.555 1.00 22.25 358 VAL A N 1
ATOM 2577 C CA . VAL A 1 358 ? 15.801 14.701 19.845 1.00 15.22 358 VAL A CA 1
ATOM 2578 C C . VAL A 1 358 ? 15.890 13.227 19.767 1.00 38.18 358 VAL A C 1
ATOM 2579 O O . VAL A 1 358 ? 16.233 12.546 20.744 1.00 60.57 358 VAL A O 1
ATOM 2583 N N . GLU A 1 359 ? 15.619 12.688 18.599 1.00 34.91 359 GLU A N 1
ATOM 2584 C CA . GLU A 1 359 ? 15.801 11.292 18.457 1.00 41.83 359 GLU A CA 1
ATOM 2585 C C . GLU A 1 359 ? 17.272 11.227 18.068 1.00 100.00 359 GLU A C 1
ATOM 2586 O O . GLU A 1 359 ? 17.730 12.112 17.287 1.00 89.32 359 GLU A O 1
#

Foldseek 3Di:
DFEEEQEACFQLSLVVQQLQQVVPYAYAYEYLDPVLLVVLVVVQWAAEDEDADGDTGHHPYYDHQVLVRAQRGQEYEYEDQLLCLLVVLLRCLVRDDERHEYEYQACAALNQLLSQVSSVVNVHDDYKYKHWLHRQFDWHAPGRRYIYTHHGQQAIEMAIVQRVCPVVSCVVCCVSCVRYDYDRWSNQSNLLNLLLLLQLQLCVVCVVCQAQLPKDLSLQPSQDPVSQVLSQVLQVLSQQLCVLLPHHHDGNVVVAPPTSNRRSNPDCVSVPHIHHNRLVDCSCVRSCQRPLLQSCQSCVQSVRDRVSSVVSSVVSCVVVVHDSNVRGDHCVSSVNPPAHSVRVSVSGD

Organism: Arthrobacter sp. (strain 1C) (NCBI:txid79670)

B-factor: mean 31.01, std 19.48, range [8.9, 100.0]

Nearest PDB structures (foldseek):
  1bg6-assembly1_A-2  TM=1.003E+00  e=1.305E-71  Arthrobacter sp. 1C
  3c7c-assembly1_B  TM=8.274E-01  e=1.988E-22  Pecten maximus
  3iqd-assembly1_B  TM=8.332E-01  e=3.074E-21  Pecten maximus
  6c4l-assembly1_C-2  TM=7.460E-01  e=1.203E-17  Yersinia pestis
  6c4m-assembly1_C-2  TM=7.688E-01  e=1.399E-16  Yersinia pestis